Protein AF-A0A942V834-F1 (afdb_monomer_lite)

Secondary structure (DSSP, 8-state):
--TT-EEEE-TTS-EEEEPPPPPP-TTTT----TTEEEETTEEEEPTTEEEETTEEEE--------BPPTT-BSS-SSGGG-EEEEEE-TTS-EEEEEEE--------BPPTT-BSSPPPTTEEEEEEEEEE-TTS-EEEEEEEEEE--GGGGT-BSSPPTTEEEEEEEETTEEEEEEEEE--------S-------TT--------SSS------PPPSS-HHHH-SSHHHHHHHHHHHTTT-----TT--------

Radius of gyration: 62.19 Å; chains: 1; bounding box: 116×48×176 Å

Foldseek 3Di:
DAPQAAPDADPVRHGPHHDDDDPPPLCVVPDQDPQWDDDNVDIDHHPQWDDDPRDTHGNPPPPFPFADPPQWALDDPAPPQWDWDFTAGPVGDTHHITTHDHPDDFPFADPPQWALDDDDPQKDFPDKDFTAGPVGDTHHITTHIDGDDLVNVVFALDAPPQWDFDWDQDSNGTTGDDTDGPPPPPDDPPDPDPPPDPWDDDDDDDDDDDDDDDDDGDGPDDLPVQDPDDVSSVQQVVCVVVVDDRDDPPGDDDDDDD

Structure (mmCIF, N/CA/C/O backbone):
data_AF-A0A942V834-F1
#
_entry.id   AF-A0A942V834-F1
#
loop_
_atom_site.group_PDB
_atom_site.id
_atom_site.type_symbol
_atom_site.label_atom_id
_atom_site.label_alt_id
_atom_site.label_comp_id
_atom_site.label_asym_id
_atom_site.label_entity_id
_atom_site.label_seq_id
_atom_site.pdbx_PDB_ins_code
_atom_site.Cartn_x
_atom_site.Cartn_y
_atom_site.Cartn_z
_atom_site.occupancy
_atom_site.B_iso_or_equiv
_atom_site.auth_seq_id
_atom_site.auth_comp_id
_atom_site.auth_asym_id
_atom_site.auth_atom_id
_atom_site.pdbx_PDB_model_num
ATOM 1 N N . SER A 1 1 ? 41.866 -16.845 -90.900 1.00 66.62 1 SER A N 1
ATOM 2 C CA . SER A 1 1 ? 42.558 -15.658 -90.368 1.00 66.62 1 SER A CA 1
ATOM 3 C C . SER A 1 1 ? 42.465 -15.724 -88.856 1.00 66.62 1 SER A C 1
ATOM 5 O O . SER A 1 1 ? 41.436 -16.188 -88.390 1.00 66.62 1 SER A O 1
ATOM 7 N N . CYS A 1 2 ? 43.513 -15.368 -88.114 1.00 75.00 2 CYS A N 1
ATOM 8 C CA . CYS A 1 2 ? 43.467 -15.313 -86.647 1.00 75.00 2 CYS A CA 1
ATOM 9 C C . CYS A 1 2 ? 43.260 -13.857 -86.216 1.00 75.00 2 CYS A C 1
ATOM 11 O O . CYS A 1 2 ? 44.060 -13.015 -86.625 1.00 75.00 2 CYS A O 1
ATOM 13 N N . ASP A 1 3 ? 42.258 -13.573 -85.381 1.00 74.56 3 ASP A N 1
ATOM 14 C CA . ASP A 1 3 ? 41.897 -12.197 -84.990 1.00 74.56 3 ASP A CA 1
ATOM 15 C C . ASP A 1 3 ? 43.006 -11.475 -84.206 1.00 74.56 3 ASP A C 1
ATOM 17 O O . ASP A 1 3 ? 43.251 -10.292 -84.416 1.00 74.56 3 ASP A O 1
ATOM 21 N N . CYS A 1 4 ? 43.750 -12.202 -83.366 1.00 74.62 4 CYS A N 1
ATOM 22 C CA . CYS A 1 4 ? 44.858 -11.664 -82.562 1.00 74.62 4 CYS A CA 1
ATOM 23 C C . CYS A 1 4 ? 46.247 -12.083 -83.081 1.00 74.62 4 CYS A C 1
ATOM 25 O O . CYS A 1 4 ? 47.241 -12.060 -82.350 1.00 74.62 4 CYS A O 1
ATOM 27 N N . GLY A 1 5 ? 46.331 -12.470 -84.357 1.00 80.62 5 GLY A N 1
ATOM 28 C CA . GLY A 1 5 ? 47.573 -12.890 -85.002 1.00 80.62 5 GLY A CA 1
ATOM 29 C C . GLY A 1 5 ? 47.943 -14.361 -84.779 1.00 80.62 5 GLY A C 1
ATOM 30 O O . GLY A 1 5 ? 47.265 -15.123 -84.088 1.00 80.62 5 GLY A O 1
ATOM 31 N N . CYS A 1 6 ? 49.030 -14.776 -85.429 1.00 85.69 6 CYS A N 1
ATOM 32 C CA . CYS A 1 6 ? 49.461 -16.169 -85.492 1.00 85.69 6 CYS A CA 1
ATOM 33 C C . CYS A 1 6 ? 50.573 -16.489 -84.480 1.00 85.69 6 CYS A C 1
ATOM 35 O O . CYS A 1 6 ? 51.538 -15.731 -84.367 1.00 85.69 6 CYS A O 1
ATOM 37 N N . SER A 1 7 ? 50.455 -17.613 -83.771 1.00 83.50 7 SER A N 1
ATOM 38 C CA . SER A 1 7 ? 51.465 -18.141 -82.839 1.00 83.50 7 SER A CA 1
ATOM 39 C C . SER A 1 7 ? 52.487 -19.045 -83.521 1.00 83.50 7 SER A C 1
ATOM 41 O O . SER A 1 7 ? 53.650 -19.046 -83.132 1.00 83.50 7 SER A O 1
ATOM 43 N N . SER A 1 8 ? 52.076 -19.823 -84.524 1.00 85.19 8 SER A N 1
ATOM 44 C CA . SER A 1 8 ? 52.970 -20.726 -85.254 1.00 85.19 8 SER A CA 1
ATOM 45 C C . SER A 1 8 ? 52.531 -20.895 -86.701 1.00 85.19 8 SER A C 1
ATOM 47 O O . SER A 1 8 ? 51.337 -20.965 -86.997 1.00 85.19 8 SER A O 1
ATOM 49 N N . THR A 1 9 ? 53.503 -20.959 -87.608 1.00 87.25 9 THR A N 1
ATOM 50 C CA . THR A 1 9 ? 53.276 -21.200 -89.035 1.00 87.25 9 THR A CA 1
ATOM 51 C C . THR A 1 9 ? 53.917 -22.519 -89.454 1.00 87.25 9 THR A C 1
ATOM 53 O O . THR A 1 9 ? 54.928 -22.934 -88.888 1.00 87.25 9 THR A O 1
ATOM 56 N N . ASN A 1 10 ? 53.315 -23.202 -90.429 1.00 83.50 10 ASN A N 1
ATOM 57 C CA . ASN A 1 10 ? 53.927 -24.377 -91.048 1.00 83.50 10 ASN A CA 1
ATOM 58 C C . ASN A 1 10 ? 55.008 -23.978 -92.066 1.00 83.50 10 ASN A C 1
ATOM 60 O O . ASN A 1 10 ? 55.158 -22.809 -92.417 1.00 83.50 10 ASN A O 1
ATOM 64 N N . SER A 1 11 ? 55.712 -24.971 -92.613 1.00 83.81 11 SER A N 1
ATOM 65 C CA . SER A 1 11 ? 56.770 -24.793 -93.621 1.00 83.81 11 SER A CA 1
ATOM 66 C C . SER A 1 11 ? 56.313 -24.110 -94.921 1.00 83.81 11 SER A C 1
ATOM 68 O O . SER A 1 11 ? 57.147 -23.721 -95.727 1.00 83.81 11 SER A O 1
ATOM 70 N N . CYS A 1 12 ? 55.001 -23.960 -95.139 1.00 85.81 12 CYS A N 1
ATOM 71 C CA . CYS A 1 12 ? 54.404 -23.242 -96.270 1.00 85.81 12 CYS A CA 1
ATOM 72 C C . CYS A 1 12 ? 53.925 -21.822 -95.891 1.00 85.81 12 CYS A C 1
ATOM 74 O O . CYS A 1 12 ? 53.182 -21.205 -96.653 1.00 85.81 12 CYS A O 1
ATOM 76 N N . GLY A 1 13 ? 54.277 -21.319 -94.702 1.00 79.25 13 GLY A N 1
ATOM 77 C CA . GLY A 1 13 ? 53.922 -19.980 -94.219 1.00 79.25 13 GLY A CA 1
ATOM 78 C C . GLY A 1 13 ? 52.466 -19.813 -93.766 1.00 79.25 13 GLY A C 1
ATOM 79 O O . GLY A 1 13 ? 52.048 -18.697 -93.457 1.00 79.25 13 GLY A O 1
ATOM 80 N N . LYS A 1 14 ? 51.669 -20.890 -93.698 1.00 84.81 14 LYS A N 1
ATOM 81 C CA . LYS A 1 14 ? 50.275 -20.817 -93.229 1.00 84.81 14 LYS A CA 1
ATOM 82 C C . LYS A 1 14 ? 50.198 -20.943 -91.715 1.00 84.81 14 LYS A C 1
ATOM 84 O O . LYS A 1 14 ? 50.864 -21.789 -91.125 1.00 84.81 14 LYS A O 1
ATOM 89 N N . CYS A 1 15 ? 49.345 -20.123 -91.105 1.00 86.62 15 CYS A N 1
ATOM 90 C CA . CYS A 1 15 ? 49.124 -20.145 -89.667 1.00 86.62 15 CYS A CA 1
ATOM 91 C C . CYS A 1 15 ? 48.478 -21.457 -89.214 1.00 86.62 15 CYS A C 1
ATOM 93 O O . CYS A 1 15 ? 47.387 -21.794 -89.674 1.00 86.62 15 CYS A O 1
ATOM 95 N N . THR A 1 16 ? 49.145 -22.172 -88.311 1.00 84.94 16 THR A N 1
ATOM 96 C CA . THR A 1 16 ? 48.679 -23.442 -87.736 1.00 84.94 16 THR A CA 1
ATOM 97 C C . THR A 1 16 ? 48.142 -23.301 -86.318 1.00 84.94 16 THR A C 1
ATOM 99 O O . THR A 1 16 ? 47.375 -24.153 -85.885 1.00 84.94 16 THR A O 1
ATOM 102 N N . SER A 1 17 ? 48.505 -22.240 -85.594 1.00 84.06 17 SER A N 1
ATOM 103 C CA . SER A 1 17 ? 47.947 -21.947 -84.270 1.00 84.06 17 SER A CA 1
ATOM 104 C C . SER A 1 17 ? 47.827 -20.442 -84.059 1.00 84.06 17 SER A C 1
ATOM 106 O O . SER A 1 17 ? 48.754 -19.699 -84.384 1.00 84.06 17 SER A O 1
ATOM 108 N N . CYS A 1 18 ? 46.694 -19.985 -83.528 1.00 85.75 18 CYS A N 1
ATOM 109 C CA . CYS A 1 18 ? 46.450 -18.571 -83.244 1.00 85.75 18 CYS A CA 1
ATOM 110 C C . CYS A 1 18 ? 47.027 -18.167 -81.878 1.00 85.75 18 CYS A C 1
ATOM 112 O O . CYS A 1 18 ? 47.223 -19.003 -80.992 1.00 85.75 18 CYS A O 1
ATOM 114 N N . LYS A 1 19 ? 47.312 -16.875 -81.692 1.00 83.62 19 LYS A N 1
ATOM 115 C CA . LYS A 1 19 ? 47.596 -16.326 -80.358 1.00 83.62 19 LYS A CA 1
ATOM 116 C C . LYS A 1 19 ? 46.301 -16.243 -79.564 1.00 83.62 19 LYS A C 1
ATOM 118 O O . LYS A 1 19 ? 45.288 -15.788 -80.092 1.00 83.62 19 LYS A O 1
ATOM 123 N N . SER A 1 20 ? 46.347 -16.654 -78.300 1.00 74.12 20 SER A N 1
ATOM 124 C CA . SER A 1 20 ? 45.275 -16.356 -77.355 1.00 74.12 20 SER A CA 1
ATOM 125 C C . SER A 1 20 ? 45.249 -14.849 -77.139 1.00 74.12 20 SER A C 1
ATOM 127 O O . SER A 1 20 ? 46.262 -14.262 -76.752 1.00 74.12 20 SER A O 1
ATOM 129 N N . CYS A 1 21 ? 44.114 -14.216 -77.427 1.00 70.81 21 CYS A N 1
ATOM 130 C CA . CYS A 1 21 ? 43.940 -12.803 -77.127 1.00 70.81 21 CYS A CA 1
ATOM 131 C C . CYS A 1 21 ? 44.087 -12.595 -75.608 1.00 70.81 21 CYS A C 1
ATOM 133 O O . CYS A 1 21 ? 43.624 -13.447 -74.839 1.00 70.81 21 CYS A O 1
ATOM 135 N N . PRO A 1 22 ? 44.716 -11.496 -75.153 1.00 70.25 22 PRO A N 1
ATOM 136 C CA . PRO A 1 22 ? 44.664 -11.140 -73.741 1.00 70.25 22 PRO A CA 1
ATOM 137 C C . PRO A 1 22 ? 43.191 -11.024 -73.317 1.00 70.25 22 PRO A C 1
ATOM 139 O O . PRO A 1 22 ? 42.376 -10.574 -74.130 1.00 70.25 22 PRO A O 1
ATOM 142 N N . PRO A 1 23 ? 42.826 -11.443 -72.089 1.00 68.25 23 PRO A N 1
ATOM 143 C CA . PRO A 1 23 ? 41.466 -11.263 -71.604 1.00 68.25 23 PRO A CA 1
ATOM 144 C C . PRO A 1 23 ? 41.127 -9.781 -71.727 1.00 68.25 23 PRO A C 1
ATOM 146 O O . PRO A 1 23 ? 41.847 -8.933 -71.197 1.00 68.25 23 PRO A O 1
ATOM 149 N N . SER A 1 24 ? 40.092 -9.471 -72.508 1.00 72.31 24 SER A N 1
ATOM 150 C CA . SER A 1 24 ? 39.632 -8.101 -72.683 1.00 72.31 24 SER A CA 1
ATOM 151 C C . SER A 1 24 ? 39.325 -7.547 -71.303 1.00 72.31 24 SER A C 1
ATOM 153 O O . SER A 1 24 ? 38.508 -8.128 -70.591 1.00 72.31 24 SER A O 1
ATOM 155 N N . ASP A 1 25 ? 40.005 -6.469 -70.913 1.00 81.06 25 ASP A N 1
ATOM 156 C CA . ASP A 1 25 ? 39.668 -5.772 -69.681 1.00 81.06 25 ASP A CA 1
ATOM 157 C C . ASP A 1 25 ? 38.204 -5.324 -69.808 1.00 81.06 25 ASP A C 1
ATOM 159 O O . ASP A 1 25 ? 37.900 -4.504 -70.680 1.00 81.06 25 ASP A O 1
ATOM 163 N N . PRO A 1 26 ? 37.278 -5.863 -68.996 1.00 84.38 26 PRO A N 1
ATOM 164 C CA . PRO A 1 26 ? 35.866 -5.521 -69.095 1.00 84.38 26 PRO A CA 1
ATOM 165 C C . PRO A 1 26 ? 35.605 -4.048 -68.749 1.00 84.38 26 PRO A C 1
ATOM 167 O O . PRO A 1 26 ? 34.522 -3.544 -69.027 1.00 84.38 26 PRO A O 1
ATOM 170 N N . CYS A 1 27 ? 36.587 -3.347 -68.173 1.00 86.94 27 CYS A N 1
ATOM 171 C CA . CYS A 1 27 ? 36.558 -1.910 -67.926 1.00 86.94 27 CYS A CA 1
ATOM 172 C C . CYS A 1 27 ? 37.176 -1.069 -69.056 1.00 86.94 27 CYS A C 1
ATOM 174 O O . CYS A 1 27 ? 37.142 0.163 -68.990 1.00 86.94 27 CYS A O 1
ATOM 176 N N . SER A 1 28 ? 37.696 -1.696 -70.116 1.00 86.25 28 SER A N 1
ATOM 177 C CA . SER A 1 28 ? 38.213 -0.988 -71.287 1.00 86.25 28 SER A CA 1
ATOM 178 C C . SER A 1 28 ? 37.082 -0.226 -71.986 1.00 86.25 28 SER A C 1
ATOM 180 O O . SER A 1 28 ? 36.128 -0.818 -72.484 1.00 86.25 28 SER A O 1
ATOM 182 N N . GLY A 1 29 ? 37.167 1.108 -71.989 1.00 82.25 29 GLY A N 1
ATOM 183 C CA . GLY A 1 29 ? 36.138 1.994 -72.549 1.00 82.25 29 GLY A CA 1
ATOM 184 C C . GLY A 1 29 ? 34.987 2.344 -71.595 1.00 82.25 29 GLY A C 1
ATOM 185 O O . GLY A 1 29 ? 34.110 3.123 -71.970 1.00 82.25 29 GLY A O 1
ATOM 186 N N . VAL A 1 30 ? 34.990 1.840 -70.357 1.00 87.88 30 VAL A N 1
ATOM 187 C CA . VAL A 1 30 ? 33.983 2.187 -69.343 1.00 87.88 30 VAL A CA 1
ATOM 188 C C . VAL A 1 30 ? 34.424 3.442 -68.590 1.00 87.88 30 VAL A C 1
ATOM 190 O O . VAL A 1 30 ? 35.413 3.432 -67.863 1.00 87.88 30 VAL A O 1
ATOM 193 N N . SER A 1 31 ? 33.672 4.534 -68.733 1.00 88.19 31 SER A N 1
ATOM 194 C CA . SER A 1 31 ? 33.872 5.760 -67.950 1.00 88.19 31 SER A CA 1
ATOM 195 C C . SER A 1 31 ? 32.845 5.843 -66.826 1.00 88.19 31 SER A C 1
ATOM 197 O O . SER A 1 31 ? 31.672 6.134 -67.062 1.00 88.19 31 SER A O 1
ATOM 199 N N . CYS A 1 32 ? 33.285 5.582 -65.596 1.00 86.94 32 CYS A N 1
ATOM 200 C CA . CYS A 1 32 ? 32.454 5.756 -64.410 1.00 86.94 32 CYS A CA 1
ATOM 201 C C . CYS A 1 32 ? 32.432 7.230 -63.979 1.00 86.94 32 CYS A C 1
ATOM 203 O O . CYS A 1 32 ? 33.433 7.933 -64.097 1.00 86.94 32 CYS A O 1
ATOM 205 N N . GLY A 1 33 ? 31.275 7.705 -63.503 1.00 86.50 33 GLY A N 1
ATOM 206 C CA . GLY A 1 33 ? 31.106 9.080 -63.021 1.00 86.50 33 GLY A CA 1
ATOM 207 C C . GLY A 1 33 ? 31.965 9.405 -61.791 1.00 86.50 33 GLY A C 1
ATOM 208 O O . GLY A 1 33 ? 32.680 8.557 -61.258 1.00 86.50 33 GLY A O 1
ATOM 209 N N . ALA A 1 34 ? 31.886 10.649 -61.310 1.00 89.56 34 ALA A N 1
ATOM 210 C CA . ALA A 1 34 ? 32.639 11.082 -60.134 1.00 89.56 34 ALA A CA 1
ATOM 211 C C . ALA A 1 34 ? 32.359 10.189 -58.911 1.00 89.56 34 ALA A C 1
ATOM 213 O O . ALA A 1 34 ? 31.213 9.830 -58.640 1.00 89.56 34 ALA A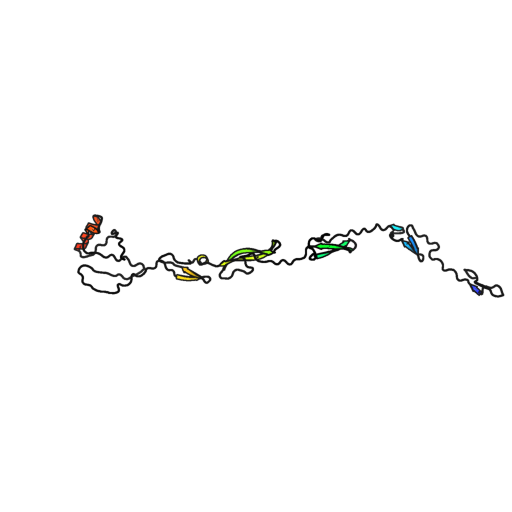 O 1
ATOM 214 N N . ASN A 1 35 ? 33.415 9.876 -58.155 1.00 88.75 35 ASN A N 1
ATOM 215 C CA . ASN A 1 35 ? 33.377 9.015 -56.968 1.00 88.75 35 ASN A CA 1
ATOM 216 C C . ASN A 1 35 ? 32.922 7.567 -57.234 1.00 88.75 35 ASN A C 1
ATOM 218 O O . ASN A 1 35 ? 32.343 6.932 -56.352 1.00 88.75 35 ASN A O 1
ATOM 222 N N . ALA A 1 36 ? 33.213 7.039 -58.425 1.00 91.12 36 ALA A N 1
ATOM 223 C CA . ALA A 1 36 ? 32.974 5.650 -58.794 1.00 91.12 36 ALA A CA 1
ATOM 224 C C . ALA A 1 36 ? 34.224 4.986 -59.395 1.00 91.12 36 ALA A C 1
ATOM 226 O O . ALA A 1 36 ? 35.101 5.661 -59.932 1.00 91.12 36 ALA A O 1
ATOM 227 N N . TYR A 1 37 ? 34.279 3.657 -59.342 1.00 91.25 37 TYR A N 1
ATOM 228 C CA . TYR A 1 37 ? 35.305 2.826 -59.967 1.00 91.25 37 TYR A CA 1
ATOM 229 C C . TYR A 1 37 ? 34.661 1.723 -60.810 1.00 91.25 37 TYR A C 1
ATOM 231 O O . TYR A 1 37 ? 33.548 1.278 -60.525 1.00 91.25 37 TYR A O 1
ATOM 239 N N . CYS A 1 38 ? 35.355 1.282 -61.860 1.00 91.50 38 CYS A N 1
ATOM 240 C CA . CYS A 1 38 ? 34.909 0.151 -62.667 1.00 91.50 38 CYS A CA 1
ATOM 241 C C . CYS A 1 38 ? 35.437 -1.165 -62.087 1.00 91.50 38 CYS A C 1
ATOM 243 O O . CYS A 1 38 ? 36.619 -1.278 -61.762 1.00 91.50 38 CYS A O 1
ATOM 245 N N . SER A 1 39 ? 34.568 -2.168 -61.983 1.00 90.62 39 SER A N 1
ATOM 246 C CA . SER A 1 39 ? 34.946 -3.546 -61.674 1.00 90.62 39 SER A CA 1
ATOM 247 C C . SER A 1 39 ? 34.080 -4.505 -62.488 1.00 90.62 39 SER A C 1
ATOM 249 O O . SER A 1 39 ? 32.857 -4.374 -62.514 1.00 90.62 39 SER A O 1
ATOM 251 N N . GLY A 1 40 ? 34.692 -5.433 -63.228 1.00 86.75 40 GLY A N 1
ATOM 252 C CA . GLY A 1 40 ? 33.948 -6.388 -64.062 1.00 86.75 40 GLY A CA 1
ATOM 253 C C . GLY A 1 40 ? 33.026 -5.735 -65.106 1.00 86.75 40 GLY A C 1
ATOM 254 O O . GLY A 1 40 ? 31.964 -6.274 -65.398 1.00 86.75 40 GLY A O 1
ATOM 255 N N . GLY A 1 41 ? 33.387 -4.551 -65.618 1.00 86.81 41 GLY A N 1
ATOM 256 C CA . GLY A 1 41 ? 32.596 -3.799 -66.602 1.00 86.81 41 GLY A CA 1
ATOM 257 C C . GLY A 1 41 ? 31.395 -3.035 -66.039 1.00 86.81 41 GLY A C 1
ATOM 258 O O . GLY A 1 41 ? 30.612 -2.473 -66.799 1.00 86.81 41 GLY A O 1
ATOM 259 N N . SER A 1 42 ? 31.245 -2.984 -64.714 1.00 89.88 42 SER A N 1
ATOM 260 C CA . SER A 1 42 ? 30.197 -2.217 -64.034 1.00 89.88 42 SER A CA 1
ATOM 261 C C . SER A 1 42 ? 30.793 -1.143 -63.128 1.00 89.88 42 SER A C 1
ATOM 263 O O . SER A 1 42 ? 31.855 -1.334 -62.539 1.00 89.88 42 SER A O 1
ATOM 265 N N . CYS A 1 43 ? 30.098 -0.011 -63.004 1.00 90.69 43 CYS A N 1
ATOM 266 C CA . CYS A 1 43 ? 30.511 1.092 -62.140 1.00 90.69 43 CYS A CA 1
ATOM 267 C C . CYS A 1 43 ? 29.946 0.947 -60.725 1.00 90.69 43 CYS A C 1
ATOM 269 O O . CYS A 1 43 ? 28.732 0.813 -60.546 1.00 90.69 43 CYS A O 1
ATOM 271 N N . TYR A 1 44 ? 30.824 1.062 -59.734 1.00 89.88 44 TYR A N 1
ATOM 272 C CA . TYR A 1 44 ? 30.517 0.996 -58.307 1.00 89.88 44 TYR A CA 1
ATOM 273 C C . TYR A 1 44 ? 30.953 2.285 -57.618 1.00 89.88 44 TYR A C 1
ATOM 275 O O . TYR A 1 44 ? 31.974 2.860 -57.982 1.00 89.88 44 TYR A O 1
ATOM 283 N N . CYS A 1 45 ? 30.199 2.748 -56.622 1.00 91.94 45 CYS A N 1
ATOM 284 C CA . CYS A 1 45 ? 30.581 3.928 -55.851 1.00 91.94 45 CYS A CA 1
ATOM 285 C C . CYS A 1 45 ? 31.752 3.623 -54.907 1.00 91.94 45 CYS A C 1
ATOM 287 O O . CYS A 1 45 ? 31.866 2.517 -54.375 1.00 91.94 45 CYS A O 1
ATOM 289 N N . ASN A 1 46 ? 32.623 4.611 -54.702 1.00 88.44 46 ASN A N 1
ATOM 290 C CA . ASN A 1 46 ? 33.700 4.539 -53.717 1.00 88.44 46 ASN A CA 1
ATOM 291 C C . ASN A 1 46 ? 33.138 4.410 -52.291 1.00 88.44 46 ASN A C 1
ATOM 293 O O . ASN A 1 46 ? 32.005 4.801 -52.017 1.00 88.44 46 ASN A O 1
ATOM 297 N N . SER A 1 47 ? 33.954 3.907 -51.362 1.00 83.00 47 SER A N 1
ATOM 298 C CA . SER A 1 47 ? 33.578 3.814 -49.945 1.00 83.00 47 SER A CA 1
ATOM 299 C C . SER A 1 47 ? 33.143 5.179 -49.391 1.00 83.00 47 SER A C 1
ATOM 301 O O . SER A 1 47 ? 33.863 6.168 -49.544 1.00 83.00 47 SER A O 1
ATOM 303 N N . GLY A 1 48 ? 31.984 5.223 -48.726 1.00 79.81 48 GLY A N 1
ATOM 304 C CA . GLY A 1 48 ? 31.364 6.458 -48.227 1.00 79.81 48 GLY A CA 1
ATOM 305 C C . GLY A 1 48 ? 30.521 7.214 -49.261 1.00 79.81 48 GLY A C 1
ATOM 306 O O . GLY A 1 48 ? 30.262 8.403 -49.069 1.00 79.81 48 GLY A O 1
ATOM 307 N N . TYR A 1 49 ? 30.142 6.559 -50.363 1.00 84.31 49 TYR A N 1
ATOM 308 C CA . TYR A 1 49 ? 29.206 7.064 -51.362 1.00 84.31 49 TYR A CA 1
ATOM 309 C C . TYR A 1 49 ? 28.184 5.980 -51.737 1.00 84.31 49 TYR A C 1
ATOM 311 O O . TYR A 1 49 ? 28.556 4.822 -51.947 1.00 84.31 49 TYR A O 1
ATOM 319 N N . HIS A 1 50 ? 26.923 6.366 -51.942 1.00 85.19 50 HIS A N 1
ATOM 320 C CA . HIS A 1 50 ? 25.883 5.497 -52.500 1.00 85.19 50 HIS A CA 1
ATOM 321 C C . HIS A 1 50 ? 25.391 5.999 -53.862 1.00 85.19 50 HIS A C 1
ATOM 323 O O . HIS A 1 50 ? 25.569 7.160 -54.237 1.00 85.19 50 HIS A O 1
ATOM 329 N N . LYS A 1 51 ? 24.763 5.108 -54.635 1.00 83.75 51 LYS A N 1
ATOM 330 C CA . LYS A 1 51 ? 24.223 5.437 -55.958 1.00 83.75 51 LYS A CA 1
ATOM 331 C C . LYS A 1 51 ? 22.897 6.186 -55.812 1.00 83.75 51 LYS A C 1
ATOM 333 O O . LYS A 1 51 ? 21.928 5.623 -55.312 1.00 83.75 51 LYS A O 1
ATOM 338 N N . SER A 1 52 ? 22.842 7.417 -56.311 1.00 82.25 52 SER A N 1
ATOM 339 C CA . SER A 1 52 ? 21.614 8.201 -56.454 1.00 82.25 52 SER A CA 1
ATOM 340 C C . SER A 1 52 ? 21.447 8.587 -57.923 1.00 82.25 52 SER A C 1
ATOM 342 O O . SER A 1 52 ? 22.199 9.392 -58.477 1.00 82.25 52 SER A O 1
ATOM 344 N N . GLY A 1 53 ? 20.510 7.919 -58.602 1.00 81.94 53 GLY A N 1
ATOM 345 C CA . GLY A 1 53 ? 20.360 8.015 -60.054 1.00 81.94 53 GLY A CA 1
ATOM 346 C C . GLY A 1 53 ? 21.613 7.536 -60.800 1.00 81.94 53 GLY A C 1
ATOM 347 O O . GLY A 1 53 ? 22.030 6.382 -60.665 1.00 81.94 53 GLY A O 1
ATOM 348 N N . SER A 1 54 ? 22.205 8.422 -61.604 1.00 80.81 54 SER A N 1
ATOM 349 C CA . SER A 1 54 ? 23.437 8.175 -62.368 1.00 80.81 54 SER A CA 1
ATOM 350 C C . SER A 1 54 ? 24.718 8.633 -61.657 1.00 80.81 54 SER A C 1
ATOM 352 O O . SER A 1 54 ? 25.796 8.513 -62.237 1.00 80.81 54 SER A O 1
ATOM 354 N N . ALA A 1 55 ? 24.625 9.160 -60.432 1.00 84.38 55 ALA A N 1
ATOM 355 C CA . ALA A 1 55 ? 25.756 9.714 -59.691 1.00 84.38 55 ALA A CA 1
ATOM 356 C C . ALA A 1 55 ? 26.005 8.967 -58.374 1.00 84.38 55 ALA A C 1
ATOM 358 O O . ALA A 1 55 ? 25.090 8.409 -57.767 1.00 84.38 55 ALA A O 1
ATOM 359 N N . CYS A 1 56 ? 27.256 8.988 -57.919 1.00 88.94 56 CYS A N 1
ATOM 360 C CA . CYS A 1 56 ? 27.621 8.571 -56.572 1.00 88.94 56 CYS A CA 1
ATOM 361 C C . CYS A 1 56 ? 27.592 9.795 -55.661 1.00 88.94 56 CYS A C 1
ATOM 363 O O . CYS A 1 56 ? 28.371 10.736 -55.838 1.00 88.94 56 CYS A O 1
ATOM 365 N N . VAL A 1 57 ? 26.668 9.793 -54.707 1.00 88.00 57 VAL A N 1
ATOM 366 C CA . VAL A 1 57 ? 26.490 10.873 -53.735 1.00 88.00 57 VAL A CA 1
ATOM 367 C C . VAL A 1 57 ? 27.158 10.483 -52.427 1.00 88.00 57 VAL A C 1
ATOM 369 O O . VAL A 1 57 ? 27.148 9.313 -52.051 1.00 88.00 57 VAL A O 1
ATOM 372 N N . LYS A 1 58 ? 27.799 11.453 -51.770 1.00 83.75 58 LYS A N 1
ATOM 373 C CA . LYS A 1 58 ? 28.497 11.213 -50.508 1.00 83.75 58 LYS A CA 1
ATOM 374 C C . LYS A 1 58 ? 27.472 10.794 -49.468 1.00 83.75 58 LYS A C 1
ATOM 376 O O . LYS A 1 58 ? 26.452 11.463 -49.315 1.00 83.75 58 LYS A O 1
ATOM 381 N N . ASP A 1 59 ? 27.766 9.726 -48.747 1.00 75.56 59 ASP A N 1
ATOM 382 C CA . ASP A 1 59 ? 26.997 9.377 -47.569 1.00 75.56 59 ASP A CA 1
ATOM 383 C C . ASP A 1 59 ? 27.201 10.506 -46.557 1.00 75.56 59 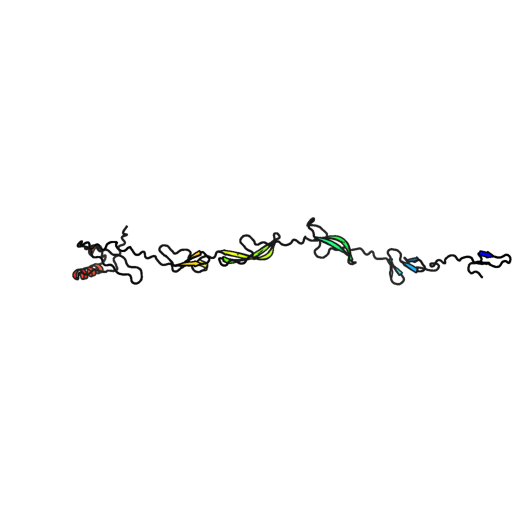ASP A C 1
ATOM 385 O O . ASP A 1 59 ? 28.302 10.705 -46.027 1.00 75.56 59 ASP A O 1
ATOM 389 N N . GLU A 1 60 ? 26.156 11.304 -46.327 1.00 73.00 60 GLU A N 1
ATOM 390 C CA . GLU A 1 60 ? 26.109 12.139 -45.136 1.00 73.00 60 GLU A CA 1
ATOM 391 C C . GLU A 1 60 ? 26.256 11.189 -43.960 1.00 73.00 60 GLU A C 1
ATOM 393 O O . GLU A 1 60 ? 25.441 10.286 -43.770 1.00 73.00 60 GLU A O 1
ATOM 398 N N . VAL A 1 61 ? 27.372 11.339 -43.245 1.00 59.44 61 VAL A N 1
ATOM 399 C CA . VAL A 1 61 ? 27.748 10.494 -42.119 1.00 59.44 61 VAL A CA 1
ATOM 400 C C . VAL A 1 61 ? 26.513 10.325 -41.251 1.00 59.44 61 VAL A C 1
ATOM 402 O O . VAL A 1 61 ? 26.056 11.288 -40.633 1.00 59.44 61 VAL A O 1
ATOM 405 N N . HIS A 1 62 ? 25.963 9.110 -41.221 1.00 59.66 62 HIS A N 1
ATOM 406 C CA . HIS A 1 62 ? 24.918 8.763 -40.278 1.00 59.66 62 HIS A CA 1
ATOM 407 C C . HIS A 1 62 ? 25.548 8.840 -38.889 1.00 59.66 62 HIS A C 1
ATOM 409 O O . HIS A 1 62 ? 26.167 7.898 -38.385 1.00 59.66 62 HIS A O 1
ATOM 415 N N . THR A 1 63 ? 25.479 10.031 -38.304 1.00 58.91 63 THR A N 1
ATOM 416 C CA . THR A 1 63 ? 25.900 10.252 -36.935 1.00 58.91 63 THR A CA 1
ATOM 417 C C . THR A 1 63 ? 24.858 9.565 -36.078 1.00 58.91 63 THR A C 1
ATOM 419 O O . THR A 1 63 ? 23.678 9.916 -36.068 1.00 58.91 63 THR A O 1
ATOM 422 N N . HIS A 1 64 ? 25.282 8.494 -35.420 1.00 66.62 64 HIS A N 1
ATOM 423 C CA . HIS A 1 64 ? 24.379 7.744 -34.579 1.00 66.62 64 HIS A CA 1
ATOM 424 C C . HIS A 1 64 ? 24.082 8.585 -33.337 1.00 66.62 64 HIS A C 1
ATOM 426 O O . HIS A 1 64 ? 24.895 8.676 -32.415 1.00 66.62 64 HIS A O 1
ATOM 432 N N . SER A 1 65 ? 22.915 9.224 -33.323 1.00 79.19 65 SER A N 1
ATOM 433 C CA . SER A 1 65 ? 22.386 9.853 -32.119 1.00 79.19 65 SER A CA 1
ATOM 434 C C . SER A 1 65 ? 21.720 8.774 -31.271 1.00 79.19 65 SER A C 1
ATOM 436 O O . SER A 1 65 ? 20.644 8.274 -31.601 1.00 79.19 65 SER A O 1
ATOM 438 N N . TYR A 1 66 ? 22.408 8.356 -30.211 1.00 84.81 66 TYR A N 1
ATOM 439 C CA . TYR A 1 66 ? 21.963 7.294 -29.317 1.00 84.81 66 TYR A CA 1
ATOM 440 C C . TYR A 1 66 ? 21.227 7.874 -28.115 1.00 84.81 66 TYR A C 1
ATOM 442 O O . TYR A 1 66 ? 21.822 8.559 -27.277 1.00 84.81 66 TYR A O 1
ATOM 450 N N . SER A 1 67 ? 19.946 7.543 -27.988 1.00 88.00 67 SER A N 1
ATOM 451 C CA . SER A 1 67 ? 19.106 8.030 -26.892 1.00 88.00 67 SER A CA 1
ATOM 452 C C . SER A 1 67 ? 18.624 6.894 -25.998 1.00 88.00 67 SER A C 1
ATOM 454 O O . SER A 1 67 ? 18.473 5.752 -26.434 1.00 88.00 67 SER A O 1
ATOM 456 N N . CYS A 1 68 ? 18.421 7.204 -24.716 1.00 90.44 68 CYS A N 1
ATOM 457 C CA . CYS A 1 68 ? 17.852 6.245 -23.779 1.00 90.44 68 CYS A CA 1
ATOM 458 C C . CYS A 1 68 ? 16.344 6.101 -24.021 1.00 90.44 68 CYS A C 1
ATOM 460 O O . CYS A 1 68 ? 15.683 7.101 -24.313 1.00 90.44 68 CYS A O 1
ATOM 462 N N . PRO A 1 69 ? 15.788 4.887 -23.871 1.00 87.56 69 PRO A N 1
ATOM 463 C CA . PRO A 1 69 ? 14.345 4.689 -23.848 1.00 87.56 69 PRO A CA 1
ATOM 464 C C . PRO A 1 69 ? 13.674 5.541 -22.762 1.00 87.56 69 PRO A C 1
ATOM 466 O O . PRO A 1 69 ? 14.297 5.898 -21.759 1.00 87.56 69 PRO A O 1
ATOM 469 N N . SER A 1 70 ? 12.382 5.831 -22.936 1.00 85.44 70 SER A N 1
ATOM 470 C CA . SER A 1 70 ? 11.606 6.588 -21.946 1.00 85.44 70 SER A CA 1
ATOM 471 C C . SER A 1 70 ? 11.709 5.957 -20.550 1.00 85.44 70 SER A C 1
ATOM 473 O O . SER A 1 70 ? 11.545 4.746 -20.388 1.00 85.44 70 SER A O 1
ATOM 475 N N . GLY A 1 71 ? 12.009 6.777 -19.538 1.00 83.25 71 GLY A N 1
ATOM 476 C CA . GLY A 1 71 ? 12.182 6.340 -18.148 1.00 83.25 71 GLY A CA 1
ATOM 477 C C . GLY A 1 71 ? 13.563 5.769 -17.796 1.00 83.25 71 GLY A C 1
ATOM 478 O O . GLY A 1 71 ? 13.758 5.367 -16.648 1.00 83.25 71 GLY A O 1
ATOM 479 N N . TYR A 1 72 ? 14.513 5.742 -18.737 1.00 89.12 72 TYR A N 1
ATOM 480 C CA . TYR A 1 72 ? 15.910 5.379 -18.490 1.00 89.12 72 TYR A CA 1
ATOM 481 C C . TYR A 1 72 ? 16.835 6.604 -18.587 1.00 89.12 72 TYR A C 1
ATOM 483 O O . TYR A 1 72 ? 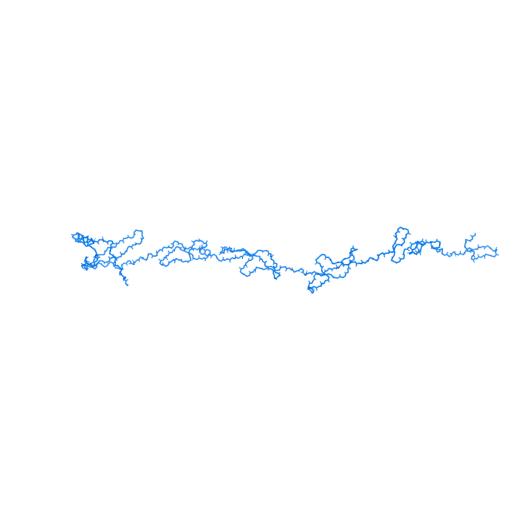16.676 7.457 -19.458 1.00 89.12 72 TYR A O 1
ATOM 491 N N . SER A 1 73 ? 17.852 6.650 -17.728 1.00 89.44 73 SER A N 1
ATOM 492 C CA . SER A 1 73 ? 18.855 7.718 -17.639 1.00 89.44 73 SER A CA 1
ATOM 493 C C . SER A 1 73 ? 20.227 7.246 -18.122 1.00 89.44 73 SER A C 1
ATOM 495 O O . SER A 1 73 ? 20.569 6.073 -18.009 1.00 89.44 73 SER A O 1
ATOM 497 N N . SER A 1 74 ? 21.070 8.155 -18.617 1.00 89.81 74 SER A N 1
ATOM 498 C CA . SER A 1 74 ? 22.462 7.834 -18.988 1.00 89.81 74 SER A CA 1
ATOM 499 C C . SER A 1 74 ? 23.395 7.620 -17.795 1.00 89.81 74 SER A C 1
ATOM 501 O O . SER A 1 74 ? 24.513 7.148 -17.976 1.00 89.81 74 SER A O 1
ATOM 503 N N . SER A 1 75 ? 22.945 7.972 -16.592 1.00 89.38 75 SER A N 1
ATOM 504 C CA . SER A 1 75 ? 23.730 7.927 -15.361 1.00 89.38 75 SER A CA 1
ATOM 505 C C . SER A 1 75 ? 23.145 6.907 -14.394 1.00 89.38 75 SER A C 1
ATOM 507 O O . SER A 1 75 ? 21.925 6.778 -14.286 1.00 89.38 75 SER A O 1
ATOM 509 N N . ASN A 1 76 ? 24.019 6.190 -13.686 1.00 88.62 76 ASN A N 1
ATOM 510 C CA . ASN A 1 76 ? 23.615 5.216 -12.680 1.00 88.62 76 ASN A CA 1
ATOM 511 C C . ASN A 1 76 ? 23.604 5.848 -11.284 1.00 88.62 76 ASN A C 1
ATOM 513 O O . ASN A 1 76 ? 24.657 6.189 -10.752 1.00 88.62 76 ASN A O 1
ATOM 517 N N . SER A 1 77 ? 22.422 5.939 -10.676 1.00 85.88 77 SER A N 1
ATOM 518 C CA . SER A 1 77 ? 22.248 6.380 -9.285 1.00 85.88 77 SER A CA 1
ATOM 519 C C . SER A 1 77 ? 21.889 5.238 -8.322 1.00 85.88 77 SER A C 1
ATOM 521 O O . SER A 1 77 ? 21.729 5.483 -7.132 1.00 85.88 77 SER A O 1
ATOM 523 N N . TRP A 1 78 ? 21.755 3.999 -8.811 1.00 82.62 78 TRP A N 1
ATOM 524 C CA . TRP A 1 78 ? 21.230 2.850 -8.052 1.00 82.62 78 TRP A CA 1
ATOM 525 C C . TRP A 1 78 ? 22.228 1.689 -7.901 1.00 82.62 78 TRP A C 1
ATOM 527 O O . TRP A 1 78 ? 21.860 0.611 -7.432 1.00 82.62 78 TRP A O 1
ATOM 537 N N . GLY A 1 79 ? 23.490 1.891 -8.292 1.00 83.75 79 GLY A N 1
ATOM 538 C CA . GLY A 1 79 ? 24.545 0.883 -8.174 1.00 83.75 79 GLY A CA 1
ATOM 539 C C . GLY A 1 79 ? 24.237 -0.388 -8.970 1.00 83.75 79 GLY A C 1
ATOM 540 O O . GLY A 1 79 ? 23.671 -0.323 -10.063 1.00 83.75 79 GLY A O 1
ATOM 541 N N . SER A 1 80 ? 24.610 -1.550 -8.432 1.00 83.75 80 SER A N 1
ATOM 542 C CA . SER A 1 80 ? 24.440 -2.851 -9.103 1.00 83.75 80 SER A CA 1
ATOM 543 C C . SER A 1 80 ? 22.985 -3.308 -9.237 1.00 83.75 80 SER A C 1
ATOM 545 O O . SER A 1 80 ? 22.707 -4.245 -9.977 1.00 83.75 80 SER A O 1
ATOM 547 N N . SER A 1 81 ? 22.052 -2.657 -8.543 1.00 80.19 81 SER A N 1
ATOM 548 C CA . SER A 1 81 ? 20.633 -3.022 -8.565 1.00 80.19 81 SER A CA 1
ATOM 549 C C . SER A 1 81 ? 19.872 -2.386 -9.735 1.00 80.19 81 SER A C 1
ATOM 551 O O . SER A 1 81 ? 18.701 -2.690 -9.945 1.00 80.19 81 SER A O 1
ATOM 553 N N . ALA A 1 82 ? 20.499 -1.476 -10.486 1.00 85.19 82 ALA A N 1
ATOM 554 C CA . ALA A 1 82 ? 19.855 -0.750 -11.574 1.00 85.19 82 ALA A CA 1
ATOM 555 C C . ALA A 1 82 ? 19.370 -1.685 -12.696 1.00 85.19 82 ALA A C 1
ATOM 557 O O . ALA A 1 82 ? 20.098 -2.565 -13.152 1.00 85.19 82 ALA A O 1
ATOM 558 N N . GLN A 1 83 ? 18.160 -1.437 -13.203 1.00 87.12 83 GLN A N 1
ATOM 559 C CA . GLN A 1 83 ? 17.729 -2.017 -14.475 1.00 87.12 83 GLN A CA 1
ATOM 560 C C . GLN A 1 83 ? 18.543 -1.388 -15.602 1.00 87.12 83 GLN A C 1
ATOM 562 O O . GLN A 1 83 ? 18.703 -0.167 -15.628 1.00 87.12 83 GLN A O 1
ATOM 567 N N . THR A 1 84 ? 19.015 -2.195 -16.549 1.00 90.94 84 THR A N 1
ATOM 568 C CA . THR A 1 84 ? 19.799 -1.717 -17.689 1.00 90.94 84 THR A CA 1
ATOM 569 C C . THR A 1 84 ? 19.037 -1.871 -19.000 1.00 90.94 84 THR A C 1
ATOM 571 O O . THR A 1 84 ? 18.227 -2.780 -19.173 1.00 90.94 84 THR A O 1
ATOM 574 N N . ALA A 1 85 ? 19.279 -0.946 -19.920 1.00 90.50 85 ALA A N 1
ATOM 575 C CA . ALA A 1 85 ? 18.847 -1.031 -21.310 1.00 90.50 85 ALA A CA 1
ATOM 576 C C . ALA A 1 85 ? 19.908 -0.384 -22.201 1.00 90.50 85 ALA A C 1
ATOM 578 O O . ALA A 1 85 ? 20.658 0.477 -21.742 1.00 90.50 85 ALA A O 1
ATOM 579 N N . SER A 1 86 ? 19.985 -0.774 -23.468 1.00 90.00 86 SER A N 1
ATOM 580 C CA . SER A 1 86 ? 20.893 -0.123 -24.414 1.00 90.00 86 SER A CA 1
ATOM 581 C C . SER A 1 86 ? 20.314 1.200 -24.910 1.00 90.00 86 SER A C 1
ATOM 583 O O . SER A 1 86 ? 19.094 1.332 -25.032 1.00 90.00 86 SER A O 1
ATOM 585 N N . LYS A 1 87 ? 21.168 2.179 -25.243 1.00 90.12 87 LYS A N 1
ATOM 586 C CA . LYS A 1 87 ? 20.689 3.322 -26.035 1.00 90.12 87 LYS A CA 1
ATOM 587 C C . LYS A 1 87 ? 20.412 2.839 -27.446 1.00 90.12 87 LYS A C 1
ATOM 589 O O . LYS A 1 87 ? 21.219 2.103 -28.008 1.00 90.12 87 LYS A O 1
ATOM 594 N N . THR A 1 88 ? 19.324 3.309 -28.026 1.00 86.75 88 THR A N 1
ATOM 595 C CA . THR A 1 88 ? 18.929 2.978 -29.395 1.00 86.75 88 THR A CA 1
ATOM 596 C C . THR A 1 88 ? 19.061 4.200 -30.284 1.00 86.75 88 THR A C 1
ATOM 598 O O . THR A 1 88 ? 18.712 5.316 -29.893 1.00 86.75 88 THR A O 1
ATOM 601 N N . CYS A 1 89 ? 19.592 3.982 -31.480 1.00 83.69 89 CYS A N 1
ATOM 602 C CA . CYS A 1 89 ? 19.554 4.939 -32.571 1.00 83.69 89 CYS A CA 1
ATOM 603 C C . CYS A 1 89 ? 18.292 4.705 -33.413 1.00 83.69 89 CYS A C 1
ATOM 605 O O . CYS A 1 89 ? 17.754 3.597 -33.443 1.00 83.69 89 CYS A O 1
ATOM 607 N N . SER A 1 90 ? 17.837 5.726 -34.138 1.00 78.38 90 SER A N 1
ATOM 608 C CA . SER A 1 90 ? 16.658 5.661 -35.014 1.00 78.38 90 SER A CA 1
ATOM 609 C C . SER A 1 90 ? 16.752 4.575 -36.097 1.00 78.38 90 SER A C 1
ATOM 611 O O . SER A 1 90 ? 15.730 4.134 -36.608 1.00 78.38 90 SER A O 1
ATOM 613 N N . CYS A 1 91 ? 17.965 4.123 -36.430 1.00 76.44 91 CYS A N 1
ATOM 614 C CA . CYS A 1 91 ? 18.233 3.022 -37.359 1.00 76.44 91 CYS A CA 1
ATOM 615 C C . CYS A 1 91 ? 18.188 1.620 -36.712 1.00 76.44 91 CYS A C 1
ATOM 617 O O . CYS A 1 91 ? 18.454 0.629 -37.384 1.00 76.44 91 CYS A O 1
ATOM 619 N N . GLY A 1 92 ? 17.885 1.521 -35.411 1.00 75.81 92 GLY A N 1
ATOM 620 C CA . GLY A 1 92 ? 17.823 0.261 -34.660 1.00 75.81 92 GLY A CA 1
ATOM 621 C C . GLY A 1 92 ? 19.155 -0.194 -34.052 1.00 75.81 92 GLY A C 1
ATOM 622 O O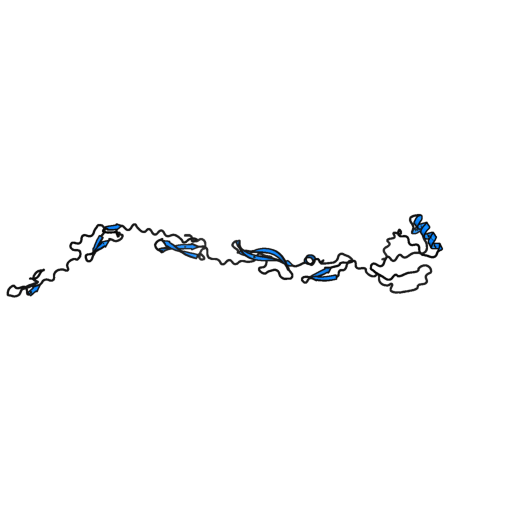 . GLY A 1 92 ? 19.170 -1.141 -33.269 1.00 75.81 92 GLY A O 1
ATOM 623 N N . ALA A 1 93 ? 20.2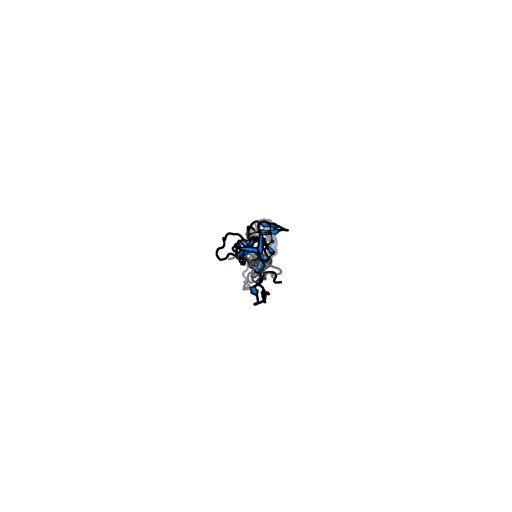67 0.486 -34.351 1.00 80.44 93 ALA A N 1
ATOM 624 C CA . ALA A 1 93 ? 21.556 0.197 -33.730 1.00 80.44 93 ALA A CA 1
ATOM 625 C C . ALA A 1 93 ? 21.527 0.502 -32.223 1.00 80.44 93 ALA A C 1
ATOM 627 O O . ALA A 1 93 ? 21.014 1.542 -31.798 1.00 80.44 93 ALA A O 1
ATOM 628 N N . ALA A 1 94 ? 22.111 -0.389 -31.421 1.00 85.69 94 ALA A N 1
ATOM 629 C CA . ALA A 1 94 ? 22.175 -0.269 -29.971 1.00 85.69 94 ALA A CA 1
ATOM 630 C C . ALA A 1 94 ? 23.622 -0.047 -29.499 1.00 85.69 94 ALA A C 1
ATOM 632 O O . ALA A 1 94 ? 24.518 -0.788 -29.899 1.00 85.69 94 ALA A O 1
ATOM 633 N N . SER A 1 95 ? 23.865 0.959 -28.651 1.00 83.50 95 SER A N 1
ATOM 634 C CA . SER A 1 95 ? 25.204 1.247 -28.110 1.00 83.50 95 SER A CA 1
ATOM 635 C C . SER A 1 95 ? 25.151 1.955 -26.757 1.00 83.50 95 SER A C 1
ATOM 637 O O . SER A 1 95 ? 24.341 2.850 -26.542 1.00 83.50 95 SER A O 1
ATOM 639 N N . GLY A 1 96 ? 26.036 1.585 -25.831 1.00 87.88 96 GLY A N 1
ATOM 640 C CA . GLY A 1 96 ? 26.071 2.145 -24.479 1.00 87.88 96 GLY A CA 1
ATOM 641 C C . GLY A 1 96 ? 24.898 1.710 -23.594 1.00 87.88 96 GLY A C 1
ATOM 642 O O . GLY A 1 96 ? 23.943 1.079 -24.046 1.00 87.88 96 GLY A O 1
ATOM 643 N N . THR A 1 97 ? 24.982 2.063 -22.312 1.00 91.56 97 THR A N 1
ATOM 644 C CA . THR A 1 97 ? 24.046 1.605 -21.276 1.00 91.56 97 THR A CA 1
ATOM 645 C C . THR A 1 97 ? 23.245 2.770 -20.712 1.00 91.56 97 THR A C 1
ATOM 647 O O . THR A 1 97 ? 23.774 3.854 -20.460 1.00 91.56 97 THR A O 1
ATOM 650 N N . CYS A 1 98 ? 21.964 2.526 -20.492 1.00 92.38 98 CYS A N 1
ATOM 651 C CA . CYS A 1 98 ? 21.059 3.367 -19.739 1.00 92.38 98 CYS A CA 1
ATOM 652 C C . CYS A 1 98 ? 20.580 2.622 -18.498 1.00 92.38 98 CYS A C 1
ATOM 654 O O . CYS A 1 98 ? 20.469 1.396 -18.503 1.00 92.38 98 CYS A O 1
ATOM 656 N N . TYR A 1 99 ? 20.260 3.376 -17.456 1.00 91.62 99 TYR A N 1
ATOM 657 C CA . TYR A 1 99 ? 19.917 2.876 -16.137 1.00 91.62 99 TYR A CA 1
ATOM 658 C C . TYR A 1 99 ? 18.537 3.364 -15.741 1.00 91.62 99 TYR A C 1
ATOM 660 O O . TYR A 1 99 ? 18.186 4.525 -15.948 1.00 91.62 99 TYR A O 1
ATOM 668 N N . LYS A 1 100 ? 17.770 2.485 -15.122 1.00 88.38 100 LYS A N 1
ATOM 669 C CA . LYS A 1 100 ? 16.491 2.811 -14.512 1.00 88.38 100 LYS A CA 1
ATOM 670 C C . LYS A 1 100 ? 16.480 2.268 -13.096 1.00 88.38 100 LYS A C 1
ATOM 672 O O . LYS A 1 100 ? 17.133 1.263 -12.800 1.00 88.38 100 LYS A O 1
ATOM 677 N N . ALA A 1 101 ? 15.730 2.943 -12.229 1.00 82.62 101 ALA A N 1
ATOM 678 C CA . ALA A 1 101 ? 15.508 2.477 -10.874 1.00 82.62 101 ALA A CA 1
ATOM 679 C C . ALA A 1 101 ? 15.098 0.992 -10.896 1.00 82.62 101 ALA A C 1
ATOM 681 O O . ALA A 1 101 ? 14.220 0.630 -11.694 1.00 82.62 101 ALA A O 1
ATOM 682 N N . PRO A 1 102 ? 15.722 0.144 -10.056 1.00 81.25 102 PRO A N 1
ATOM 683 C CA . PRO A 1 102 ? 15.298 -1.235 -9.893 1.00 81.25 102 PRO A CA 1
ATOM 684 C C . PRO A 1 102 ? 13.783 -1.286 -9.714 1.00 81.25 102 PRO A C 1
ATOM 686 O O . PRO A 1 102 ? 13.224 -0.513 -8.928 1.00 81.25 102 PRO A O 1
ATOM 689 N N . ALA A 1 103 ? 13.114 -2.204 -10.415 1.00 69.00 103 ALA A N 1
ATOM 690 C CA . ALA A 1 103 ? 11.778 -2.595 -9.997 1.00 69.00 103 ALA A CA 1
ATOM 691 C C . ALA A 1 103 ? 11.926 -3.230 -8.613 1.00 69.00 103 ALA A C 1
ATOM 693 O O . ALA A 1 103 ? 12.377 -4.365 -8.487 1.00 69.00 103 ALA A O 1
ATOM 694 N N . HIS A 1 104 ? 11.615 -2.465 -7.572 1.00 67.75 104 HIS A N 1
ATOM 695 C CA . HIS A 1 104 ? 11.472 -3.010 -6.239 1.00 67.75 104 HIS A CA 1
ATOM 696 C C . HIS A 1 104 ? 10.015 -3.418 -6.084 1.00 67.75 104 HIS A C 1
ATOM 698 O O . HIS A 1 104 ? 9.094 -2.673 -6.420 1.00 67.75 104 HIS A O 1
ATOM 704 N N . THR A 1 105 ? 9.797 -4.637 -5.615 1.00 62.31 105 THR A N 1
ATOM 705 C CA . THR A 1 105 ? 8.466 -5.059 -5.209 1.00 62.31 105 THR A CA 1
ATOM 706 C C . THR A 1 105 ? 8.106 -4.276 -3.960 1.00 62.31 105 THR A C 1
ATOM 708 O O . THR A 1 105 ? 8.826 -4.330 -2.960 1.00 62.31 105 THR A O 1
ATOM 711 N N . HIS A 1 106 ? 7.008 -3.534 -4.007 1.00 71.56 106 HIS A N 1
ATOM 712 C CA . HIS A 1 106 ? 6.521 -2.858 -2.822 1.00 71.56 106 HIS A CA 1
ATOM 713 C C . HIS A 1 106 ? 6.045 -3.900 -1.807 1.00 71.56 106 HIS A C 1
ATOM 715 O O . HIS A 1 106 ? 5.036 -4.576 -2.007 1.00 71.56 106 HIS A O 1
ATOM 721 N N . SER A 1 107 ? 6.785 -4.027 -0.707 1.00 82.06 107 SER A N 1
ATOM 722 C CA . SER A 1 107 ? 6.295 -4.719 0.479 1.00 82.06 107 SER A CA 1
ATOM 723 C C . SER A 1 107 ? 5.452 -3.726 1.271 1.00 82.06 107 SER A C 1
ATOM 725 O O . SER A 1 107 ? 5.983 -2.781 1.859 1.00 82.06 107 SER A O 1
ATOM 727 N N . TYR A 1 108 ? 4.132 -3.876 1.186 1.00 87.50 108 TYR A N 1
ATOM 728 C CA . TYR A 1 108 ? 3.172 -2.997 1.843 1.00 87.50 108 TYR A CA 1
ATOM 729 C C . TYR A 1 108 ? 2.718 -3.605 3.169 1.00 87.50 108 TYR A C 1
ATOM 731 O O . TYR A 1 108 ? 2.109 -4.680 3.189 1.00 87.50 108 TYR A O 1
ATOM 739 N N . SER A 1 109 ? 2.936 -2.872 4.259 1.00 90.06 109 SER A N 1
ATOM 740 C CA . SER A 1 109 ? 2.575 -3.302 5.613 1.00 90.06 109 SER A CA 1
ATOM 741 C C . SER A 1 109 ? 1.591 -2.332 6.256 1.00 90.06 109 SER A C 1
ATOM 743 O O . SER A 1 109 ? 1.577 -1.141 5.943 1.00 90.06 109 SER A O 1
ATOM 745 N N . CYS A 1 110 ? 0.753 -2.844 7.157 1.00 91.81 110 CYS A N 1
ATOM 746 C CA . CYS A 1 110 ? -0.122 -1.990 7.952 1.00 91.81 110 CYS A CA 1
ATOM 747 C C . CYS A 1 110 ? 0.691 -1.263 9.033 1.00 91.81 110 CYS A C 1
ATOM 749 O O . CYS A 1 110 ? 1.538 -1.893 9.672 1.00 91.81 110 CYS A O 1
ATOM 751 N N . PRO A 1 111 ? 0.456 0.041 9.251 1.00 89.38 111 PRO A N 1
ATOM 752 C CA . PRO A 1 111 ? 1.083 0.764 10.349 1.00 89.38 111 PRO A CA 1
ATOM 753 C C . PRO A 1 111 ? 0.643 0.204 11.710 1.00 89.38 111 PRO A C 1
ATOM 755 O O . PRO A 1 111 ? -0.427 -0.399 11.842 1.00 89.38 111 PRO A O 1
ATOM 758 N N . SER A 1 112 ? 1.473 0.423 12.730 1.00 88.69 112 SER A N 1
ATOM 759 C CA . SER A 1 112 ? 1.250 -0.051 14.099 1.00 88.69 112 SER A CA 1
ATOM 760 C C . SER A 1 112 ? -0.152 0.304 14.607 1.00 88.69 112 SER A C 1
ATOM 762 O O . SER A 1 112 ? -0.579 1.451 14.512 1.00 88.69 112 SER A O 1
ATOM 764 N N . GLY A 1 113 ? -0.868 -0.681 15.154 1.00 85.44 113 GLY A N 1
ATOM 765 C CA . GLY A 1 113 ? -2.241 -0.503 15.649 1.00 85.44 113 GLY A CA 1
ATOM 766 C C . GLY A 1 113 ? -3.343 -0.680 14.596 1.00 85.44 113 GLY A C 1
ATOM 767 O O . GLY A 1 113 ? -4.520 -0.577 14.934 1.00 85.44 113 GLY A O 1
ATOM 768 N N . SER A 1 114 ? -2.990 -0.991 13.345 1.00 90.25 114 SER A N 1
ATOM 769 C CA . SER A 1 114 ? -3.940 -1.370 12.294 1.00 90.25 114 SER A CA 1
ATOM 770 C C . SER A 1 114 ? -3.649 -2.774 11.763 1.00 90.25 114 SER A C 1
ATOM 772 O O . SER A 1 114 ? -2.510 -3.239 11.782 1.00 90.25 114 SER A O 1
ATOM 774 N N . GLN A 1 115 ? -4.688 -3.468 11.308 1.00 91.94 115 GLN A N 1
ATOM 775 C CA . GLN A 1 115 ? -4.604 -4.841 10.809 1.00 91.94 115 GLN A CA 1
ATOM 776 C C . GLN A 1 115 ? -5.066 -4.935 9.356 1.00 91.94 115 GLN A C 1
ATOM 778 O O . GLN A 1 115 ? -5.862 -4.128 8.886 1.00 91.94 115 GLN A O 1
ATOM 783 N N . SER A 1 116 ? -4.558 -5.923 8.625 1.00 90.25 116 SER A N 1
ATOM 784 C CA . SER A 1 116 ? -4.917 -6.168 7.221 1.00 90.25 116 SER A CA 1
ATOM 785 C C . SER A 1 116 ? -6.279 -6.844 7.060 1.00 90.25 116 SER A C 1
ATOM 787 O O . SER A 1 116 ? -6.917 -6.705 6.019 1.00 90.25 116 SER A O 1
ATOM 789 N N . SER A 1 117 ? -6.713 -7.584 8.076 1.00 89.38 117 SER A N 1
ATOM 790 C CA . SER A 1 117 ? -8.008 -8.257 8.153 1.00 89.38 117 SER A CA 1
ATOM 791 C C . SER A 1 117 ? -9.092 -7.341 8.717 1.00 89.38 117 SER A C 1
ATOM 793 O O . SER A 1 117 ? -8.817 -6.449 9.518 1.00 89.38 117 SER A O 1
ATOM 795 N N . SER A 1 118 ? -10.341 -7.585 8.320 1.00 88.75 118 SER A N 1
ATOM 796 C CA . SER A 1 118 ? -11.507 -6.938 8.923 1.00 88.75 118 SER A CA 1
ATOM 797 C C . SER A 1 118 ? -11.580 -7.210 10.428 1.00 88.75 118 SER A C 1
ATOM 799 O O . SER A 1 118 ? -11.146 -8.265 10.895 1.00 88.75 118 SER A O 1
ATOM 801 N N . CYS A 1 119 ? -12.168 -6.279 11.183 1.00 89.56 119 CYS A N 1
ATOM 802 C CA . CYS A 1 119 ? -12.335 -6.432 12.627 1.00 89.56 119 CYS A CA 1
ATOM 803 C C . CYS A 1 119 ? -13.124 -7.704 12.972 1.00 89.56 119 CYS A C 1
ATOM 805 O O . CYS A 1 119 ? -14.096 -8.054 12.302 1.00 89.56 119 CYS A O 1
ATOM 807 N N . SER A 1 120 ? -12.711 -8.380 14.043 1.00 89.88 120 SER A N 1
ATOM 808 C CA . SER A 1 120 ? -13.409 -9.571 14.538 1.00 89.88 120 SER A CA 1
ATOM 809 C C . SER A 1 120 ? -14.803 -9.227 15.079 1.00 89.88 120 SER A C 1
ATOM 811 O O . SER A 1 120 ? -15.088 -8.075 15.400 1.00 89.88 120 SER A O 1
ATOM 813 N N . SER A 1 121 ? -15.664 -10.231 15.265 1.00 86.75 121 SER A N 1
ATOM 814 C CA . SER A 1 121 ? -17.027 -10.048 15.798 1.00 86.75 121 SER A CA 1
ATOM 815 C C . SER A 1 121 ? -17.071 -9.374 17.181 1.00 86.75 121 SER A C 1
ATOM 817 O O . SER A 1 121 ? -18.032 -8.665 17.485 1.00 86.75 121 SER A O 1
ATOM 819 N N . SER A 1 122 ? -16.027 -9.531 17.999 1.00 87.31 122 SER A N 1
ATOM 820 C CA . SER A 1 122 ? -15.865 -8.873 19.310 1.00 87.31 122 SER A CA 1
ATOM 821 C C . SER A 1 122 ? -15.276 -7.456 19.238 1.00 87.31 122 SER A C 1
ATOM 823 O O . SER A 1 122 ? -15.041 -6.823 20.267 1.00 87.31 122 SER A O 1
ATOM 825 N N . GLN A 1 123 ? -15.014 -6.942 18.037 1.00 91.38 123 GLN A N 1
ATOM 826 C CA . GLN A 1 123 ? -14.415 -5.631 17.807 1.00 91.38 123 GLN A CA 1
ATOM 827 C C . GLN A 1 123 ? -15.350 -4.724 17.006 1.00 91.38 123 GLN A C 1
ATOM 829 O O . GLN A 1 123 ? -16.291 -5.177 16.353 1.00 91.38 123 GLN A O 1
ATOM 834 N N . VAL A 1 124 ? -15.072 -3.425 17.059 1.00 90.69 124 VAL A N 1
ATOM 835 C CA . VAL A 1 124 ? -15.687 -2.417 16.189 1.00 90.69 124 VAL A CA 1
ATOM 836 C C . VAL A 1 124 ? -14.608 -1.687 15.407 1.00 90.69 124 VAL A C 1
ATOM 838 O O . VAL A 1 124 ? -13.523 -1.409 15.929 1.00 90.69 124 VAL A O 1
ATOM 841 N N . GLN A 1 125 ? -14.913 -1.394 14.146 1.00 92.56 125 GLN A N 1
ATOM 842 C CA . GLN A 1 125 ? -14.045 -0.620 13.272 1.00 92.56 125 GLN A CA 1
ATOM 843 C C . GLN A 1 125 ? -14.127 0.856 13.653 1.00 92.56 125 GLN A C 1
ATOM 845 O O . GLN A 1 125 ? -15.208 1.439 13.668 1.00 92.56 125 GLN A O 1
ATOM 850 N N . THR A 1 126 ? -12.981 1.457 13.953 1.00 92.44 126 THR A N 1
ATOM 851 C CA . THR A 1 126 ? -12.871 2.881 14.300 1.00 92.44 126 THR A CA 1
ATOM 852 C C . THR A 1 126 ? -12.334 3.719 13.149 1.00 92.44 126 THR A C 1
ATOM 854 O O . THR A 1 126 ? -12.494 4.934 13.152 1.00 92.44 126 THR A O 1
ATOM 857 N N . GLY A 1 127 ? -11.713 3.084 12.153 1.00 92.19 127 GLY A N 1
ATOM 858 C CA . GLY A 1 127 ? -11.185 3.768 10.983 1.00 92.19 127 GLY A CA 1
ATOM 859 C C . GLY A 1 127 ? -10.552 2.820 9.974 1.00 92.19 127 GLY A C 1
ATOM 860 O O . GLY A 1 127 ? -10.463 1.608 10.192 1.00 92.19 127 GLY A O 1
ATOM 861 N N . THR A 1 128 ? -10.105 3.398 8.863 1.00 92.94 128 THR A N 1
ATOM 862 C CA . THR A 1 128 ? -9.289 2.716 7.856 1.00 92.94 128 THR A CA 1
ATOM 863 C C . THR A 1 128 ? -8.056 3.548 7.548 1.00 92.94 128 THR A C 1
ATOM 865 O O . THR A 1 128 ? -8.074 4.773 7.658 1.00 92.94 128 THR A O 1
ATOM 868 N N . THR A 1 129 ? -6.976 2.875 7.184 1.00 92.06 129 THR A N 1
ATOM 869 C CA . THR A 1 129 ? -5.747 3.507 6.704 1.00 92.06 129 THR A CA 1
ATOM 870 C C . THR A 1 129 ? -5.176 2.687 5.556 1.00 92.06 129 THR A C 1
ATOM 872 O O . THR A 1 129 ? -5.620 1.566 5.314 1.00 92.06 129 THR A O 1
ATOM 875 N N . SER A 1 130 ? -4.224 3.236 4.810 1.00 92.31 130 SER A N 1
ATOM 876 C CA . SER A 1 130 ? -3.579 2.494 3.725 1.00 92.31 130 SER A CA 1
ATOM 877 C C . SER A 1 130 ? -2.389 1.695 4.241 1.00 92.31 130 SER A C 1
ATOM 879 O O . SER A 1 130 ? -1.725 2.121 5.190 1.00 92.31 130 SER A O 1
ATOM 881 N N . LYS A 1 131 ? -2.066 0.563 3.602 1.00 91.12 131 LYS A N 1
ATOM 882 C CA . LYS A 1 131 ? -0.746 -0.039 3.834 1.00 91.12 131 LYS A CA 1
ATOM 883 C C . LYS A 1 131 ? 0.308 0.880 3.245 1.00 91.12 131 LYS A C 1
ATOM 885 O O . LYS A 1 131 ? 0.106 1.456 2.174 1.00 91.12 131 LYS A O 1
ATOM 890 N N . VAL A 1 132 ? 1.438 0.977 3.924 1.00 89.81 132 VAL A N 1
ATOM 891 C CA . VAL A 1 132 ? 2.521 1.879 3.545 1.00 89.81 132 VAL A CA 1
ATOM 892 C C . VAL A 1 132 ? 3.763 1.049 3.249 1.00 89.81 132 VAL A C 1
ATOM 894 O O . VAL A 1 132 ? 4.067 0.077 3.944 1.00 89.81 132 VAL A O 1
ATOM 897 N N . CYS A 1 133 ? 4.454 1.400 2.171 1.00 87.56 133 CYS A N 1
ATOM 898 C CA . CYS A 1 133 ? 5.771 0.875 1.848 1.00 87.56 133 CYS A CA 1
ATOM 899 C C . CYS A 1 133 ? 6.844 1.765 2.489 1.00 87.56 133 CYS A C 1
ATOM 901 O O . CYS A 1 133 ? 6.626 2.956 2.696 1.00 87.56 133 CYS A O 1
ATOM 903 N N . SER A 1 134 ? 8.036 1.229 2.744 1.00 81.19 134 SER A N 1
ATOM 904 C CA . SER A 1 134 ? 9.167 1.994 3.292 1.00 81.19 134 SER A CA 1
ATOM 905 C C . SER A 1 134 ? 9.568 3.213 2.446 1.00 81.19 134 SER A C 1
ATOM 907 O O . SER A 1 134 ? 10.173 4.142 2.968 1.00 81.19 134 SER A O 1
ATOM 909 N N . CYS A 1 135 ? 9.195 3.251 1.163 1.00 78.19 135 CYS A N 1
ATOM 910 C CA . CYS A 1 135 ? 9.386 4.398 0.271 1.00 78.19 135 CYS A CA 1
ATOM 911 C C . CYS A 1 135 ? 8.262 5.454 0.329 1.00 78.19 135 CYS A C 1
ATOM 913 O O . CYS A 1 135 ? 8.275 6.397 -0.458 1.00 78.19 135 CYS A O 1
ATOM 915 N N . GLY A 1 136 ? 7.276 5.298 1.218 1.00 79.12 136 GLY A N 1
ATOM 916 C CA . GLY A 1 136 ? 6.144 6.219 1.383 1.00 79.12 136 GLY A CA 1
ATOM 917 C C . GLY A 1 136 ? 4.964 5.967 0.440 1.00 79.12 136 GLY A C 1
ATOM 918 O O . GLY A 1 136 ? 3.922 6.601 0.584 1.00 79.12 136 GLY A O 1
ATOM 919 N N . ALA A 1 137 ? 5.081 5.024 -0.500 1.00 81.81 137 ALA A N 1
ATOM 920 C CA . ALA A 1 137 ? 3.966 4.629 -1.357 1.00 81.81 137 ALA A CA 1
ATOM 921 C C . ALA A 1 137 ? 2.858 3.944 -0.539 1.00 81.81 137 ALA A C 1
ATOM 923 O O . ALA A 1 137 ? 3.143 3.079 0.293 1.00 81.81 137 ALA A O 1
ATOM 924 N N . ALA A 1 138 ? 1.601 4.290 -0.817 1.00 87.81 138 ALA A N 1
ATOM 925 C CA . ALA A 1 138 ? 0.427 3.735 -0.151 1.00 87.81 138 ALA A CA 1
ATOM 926 C C . ALA A 1 138 ? -0.392 2.856 -1.110 1.00 87.81 138 ALA A C 1
ATOM 928 O O . ALA A 1 138 ? -0.614 3.241 -2.258 1.00 87.81 138 ALA A O 1
ATOM 929 N N . SER A 1 139 ? -0.825 1.675 -0.662 1.00 85.50 139 SER A N 1
ATOM 930 C CA . SER A 1 139 ? -1.669 0.772 -1.461 1.00 85.50 139 SER A CA 1
ATOM 931 C C . SER A 1 139 ? -2.422 -0.232 -0.592 1.00 85.50 139 SER A C 1
ATOM 933 O O . SER A 1 139 ? -1.868 -0.783 0.353 1.00 85.50 139 SER A O 1
ATOM 935 N N . GLY A 1 140 ? -3.679 -0.519 -0.928 1.00 88.62 140 GLY A N 1
ATOM 936 C CA . GLY A 1 140 ? -4.532 -1.425 -0.157 1.00 88.62 140 GLY A CA 1
ATOM 937 C C . GLY A 1 140 ? -4.969 -0.850 1.193 1.00 88.62 140 GLY A C 1
ATOM 938 O O . GLY A 1 140 ? -4.504 0.201 1.626 1.00 88.62 140 GLY A O 1
ATOM 939 N N . THR A 1 141 ? -5.878 -1.555 1.864 1.00 92.06 141 THR A N 1
ATOM 940 C CA . THR A 1 141 ? -6.567 -1.058 3.063 1.00 92.06 141 THR A CA 1
ATOM 941 C C . THR A 1 141 ? -6.172 -1.850 4.307 1.00 92.06 141 THR A C 1
ATOM 943 O O . THR A 1 141 ? -6.022 -3.072 4.267 1.00 92.06 141 THR A O 1
ATOM 946 N N . CYS A 1 142 ? -6.025 -1.134 5.412 1.00 93.88 142 CYS A N 1
ATOM 947 C CA . CYS A 1 142 ? -5.891 -1.632 6.771 1.00 93.88 142 CYS A CA 1
ATOM 948 C C . CYS A 1 142 ? -7.044 -1.089 7.613 1.00 93.88 142 CYS A C 1
ATOM 950 O O . CYS A 1 142 ? -7.548 0.012 7.376 1.00 93.88 142 CYS A O 1
ATOM 952 N N . TYR A 1 143 ? -7.420 -1.846 8.630 1.00 93.88 143 TYR A N 1
ATOM 953 C CA . TYR A 1 143 ? -8.530 -1.554 9.518 1.00 93.88 143 TYR A CA 1
ATOM 954 C C . TYR A 1 143 ? -7.997 -1.266 10.912 1.00 93.88 143 TYR A C 1
ATOM 956 O O . TYR A 1 143 ? -7.192 -2.026 11.459 1.00 93.88 143 TYR A O 1
ATOM 964 N N . THR A 1 144 ? -8.463 -0.171 11.497 1.00 93.50 144 THR A N 1
ATOM 965 C CA . THR A 1 144 ? -8.216 0.135 12.903 1.00 93.50 144 THR A CA 1
ATOM 966 C C . THR A 1 144 ? -9.411 -0.364 13.694 1.00 93.50 144 THR A C 1
ATOM 968 O O . THR A 1 144 ? -10.554 0.008 13.415 1.00 93.50 144 THR A O 1
ATOM 971 N N . CYS A 1 145 ? -9.152 -1.243 14.657 1.00 93.31 145 CYS A N 1
ATOM 972 C CA . CYS A 1 145 ? -10.187 -1.912 15.430 1.00 93.31 145 CYS A CA 1
ATOM 973 C C . CYS A 1 145 ? -9.958 -1.661 16.914 1.00 93.31 145 CYS A C 1
ATOM 975 O O . CYS A 1 145 ? -8.822 -1.704 17.387 1.00 93.31 145 CYS A O 1
ATOM 977 N N . ARG A 1 146 ? -11.044 -1.473 17.660 1.00 92.00 146 ARG A N 1
ATOM 978 C CA . ARG A 1 146 ? -11.020 -1.514 19.127 1.00 92.00 146 ARG A CA 1
ATOM 979 C C . ARG A 1 146 ? -11.921 -2.629 19.633 1.00 92.00 146 ARG A C 1
ATOM 981 O O . ARG A 1 146 ? -12.844 -3.051 18.935 1.00 92.00 146 ARG A O 1
ATOM 988 N N . ALA A 1 147 ? -11.671 -3.087 20.854 1.00 90.62 147 ALA A N 1
ATOM 989 C CA . ALA A 1 147 ? -12.590 -3.986 21.537 1.00 90.62 147 ALA A CA 1
ATOM 990 C C . ALA A 1 147 ? -13.953 -3.304 21.744 1.00 90.62 147 ALA A C 1
ATOM 992 O O . ALA A 1 147 ? -14.021 -2.095 22.012 1.00 90.62 147 ALA A O 1
ATOM 993 N N . LYS A 1 148 ? -15.032 -4.080 21.603 1.00 91.75 148 LYS A N 1
ATOM 994 C CA . LYS A 1 148 ? -16.371 -3.650 22.017 1.00 91.75 148 LYS A CA 1
ATOM 995 C C . LYS A 1 148 ? -16.395 -3.397 23.521 1.00 91.75 148 LYS A C 1
ATOM 997 O O . LYS A 1 148 ? -15.700 -4.073 24.274 1.00 91.75 148 LYS A O 1
ATOM 1002 N N . THR A 1 149 ? -17.208 -2.445 23.949 1.00 92.25 149 THR A N 1
ATOM 1003 C CA . THR A 1 149 ? -17.494 -2.167 25.359 1.00 92.25 149 THR A CA 1
ATOM 1004 C C . THR A 1 149 ? -18.968 -2.433 25.650 1.00 92.25 149 THR A C 1
ATOM 1006 O O . THR A 1 149 ? -19.790 -2.492 24.737 1.00 92.25 149 THR A O 1
ATOM 1009 N N . CYS A 1 150 ? -19.331 -2.573 26.928 1.00 90.31 150 CYS A N 1
ATOM 1010 C CA . CYS A 1 150 ? -20.733 -2.705 27.339 1.00 90.31 150 CYS A CA 1
ATOM 1011 C C . CYS A 1 150 ? -21.603 -1.558 26.801 1.00 90.31 150 CYS A C 1
ATOM 1013 O O . CYS A 1 150 ? -22.727 -1.786 26.358 1.00 90.31 150 CYS A O 1
ATOM 1015 N N . SER A 1 151 ? -21.044 -0.348 26.749 1.00 91.12 151 SER A N 1
ATOM 1016 C CA . SER A 1 151 ? -21.724 0.846 26.251 1.00 91.12 151 SER A CA 1
ATOM 1017 C C . SER A 1 151 ? -22.063 0.769 24.761 1.00 91.12 151 SER A C 1
ATOM 1019 O O . SER A 1 151 ? -23.098 1.292 24.364 1.00 91.12 151 SER A O 1
ATOM 1021 N N . ASP A 1 152 ? -21.269 0.059 23.947 1.00 90.50 152 ASP A N 1
ATOM 1022 C CA . ASP A 1 152 ? -21.588 -0.175 22.526 1.00 90.50 152 ASP A CA 1
ATOM 1023 C C . ASP A 1 152 ? -22.868 -1.010 22.347 1.00 90.50 152 ASP A C 1
ATOM 1025 O O . ASP A 1 152 ? -23.487 -0.975 21.287 1.00 90.50 152 ASP A O 1
ATOM 1029 N N . GLY A 1 153 ? -23.244 -1.789 23.366 1.00 87.06 153 GLY A N 1
ATOM 1030 C CA . GLY A 1 153 ? -24.495 -2.548 23.422 1.00 87.06 153 GLY A CA 1
ATOM 1031 C C . GLY A 1 153 ? -25.611 -1.860 24.215 1.00 87.06 153 GLY A C 1
ATOM 1032 O O . GLY A 1 153 ? -26.661 -2.466 24.402 1.00 87.06 153 GLY A O 1
ATOM 1033 N N . GLY A 1 154 ? -25.399 -0.632 24.706 1.00 89.19 154 GLY A N 1
ATOM 1034 C CA . GLY A 1 154 ? -26.356 0.070 25.572 1.00 89.19 154 GLY A CA 1
ATOM 1035 C C . GLY A 1 154 ? -26.370 -0.407 27.032 1.00 89.19 154 GLY A C 1
ATOM 1036 O O . GLY A 1 154 ? -27.322 -0.130 27.756 1.00 89.19 154 GLY A O 1
ATOM 1037 N N . TYR A 1 155 ? -25.331 -1.118 27.474 1.00 91.31 155 TYR A N 1
ATOM 1038 C CA . TYR A 1 155 ? -25.196 -1.649 28.833 1.00 91.31 155 TYR A CA 1
ATOM 1039 C C . TYR A 1 155 ? -24.146 -0.882 29.645 1.00 91.31 155 TYR A C 1
ATOM 1041 O O . TYR A 1 155 ? -23.301 -0.168 29.095 1.00 91.31 155 TYR A O 1
ATOM 1049 N N . VAL A 1 156 ? -24.133 -1.095 30.962 1.00 90.31 156 VAL A N 1
ATOM 1050 C CA . VAL A 1 156 ? -23.086 -0.570 31.853 1.00 90.31 156 VAL A CA 1
ATOM 1051 C C . VAL A 1 156 ? -22.112 -1.671 32.269 1.00 90.31 156 VAL A C 1
ATOM 1053 O O . VAL A 1 156 ? -22.482 -2.840 32.373 1.00 90.31 156 VAL A O 1
ATOM 1056 N N . SER A 1 157 ? -20.848 -1.311 32.500 1.00 90.81 157 SER A N 1
ATOM 1057 C CA . SER A 1 157 ? -19.823 -2.241 33.005 1.00 90.81 157 SER A CA 1
ATOM 1058 C C . SER A 1 157 ? -20.024 -2.594 34.479 1.00 90.81 157 SER A C 1
ATOM 1060 O O . SER A 1 157 ? -19.583 -3.645 34.931 1.00 90.81 157 SER A O 1
ATOM 1062 N N . SER A 1 158 ? -20.691 -1.719 35.229 1.00 89.81 158 SER A N 1
ATOM 1063 C CA . SER A 1 158 ? -21.041 -1.904 36.633 1.00 89.81 158 SER A CA 1
ATOM 1064 C C . SER A 1 158 ? -22.254 -1.045 36.978 1.00 89.81 158 SER A C 1
ATOM 1066 O O . SER A 1 158 ? -22.455 0.022 36.395 1.00 89.81 158 SER A O 1
ATOM 1068 N N . CYS A 1 159 ? -23.065 -1.507 37.928 1.00 82.38 159 CYS A N 1
ATOM 1069 C CA . CYS A 1 159 ? -24.145 -0.691 38.468 1.00 82.38 159 CYS A CA 1
ATOM 1070 C C . CYS A 1 159 ? -23.605 0.356 39.464 1.00 82.38 159 CYS A C 1
ATOM 1072 O O . CYS A 1 159 ? -22.587 0.107 40.117 1.00 82.38 159 CYS A O 1
ATOM 1074 N N . PRO A 1 160 ? -24.267 1.522 39.591 1.00 81.06 160 PRO A N 1
ATOM 1075 C CA . PRO A 1 160 ? -23.957 2.520 40.615 1.00 81.06 160 PRO A CA 1
ATOM 1076 C C . PRO A 1 160 ? -24.020 1.957 42.043 1.00 81.06 160 PRO A C 1
ATOM 1078 O O . PRO A 1 160 ? -24.664 0.937 42.295 1.00 81.06 160 PRO A O 1
ATOM 1081 N N . SER A 1 161 ? -23.375 2.646 42.991 1.00 77.25 161 SER A N 1
ATOM 1082 C CA . SER A 1 161 ? -23.324 2.224 44.398 1.00 77.25 161 SER A CA 1
ATOM 1083 C C . SER A 1 161 ? -24.725 1.985 44.975 1.00 77.25 161 SER A C 1
ATOM 1085 O O . SER A 1 161 ? -25.636 2.787 44.769 1.00 77.25 161 SER A O 1
ATOM 1087 N N . GLY A 1 162 ? -24.898 0.867 45.684 1.00 67.44 162 GLY A N 1
ATOM 1088 C CA . GLY A 1 162 ? -26.177 0.463 46.275 1.00 67.44 162 GLY A CA 1
ATOM 1089 C C . GLY A 1 162 ? -27.178 -0.161 45.296 1.00 67.44 162 GLY A C 1
ATOM 1090 O O . GLY A 1 162 ? -28.309 -0.429 45.696 1.00 67.44 162 GLY A O 1
ATOM 1091 N N . GLN A 1 163 ? -26.797 -0.412 44.038 1.00 74.62 163 GLN A N 1
ATOM 1092 C CA . GLN A 1 163 ? -27.664 -1.026 43.030 1.00 74.62 163 GLN A CA 1
ATOM 1093 C C . GLN A 1 163 ? -27.143 -2.381 42.543 1.00 74.62 163 GLN A C 1
ATOM 1095 O O . GLN A 1 163 ? -25.938 -2.592 42.419 1.00 74.62 163 GLN A O 1
ATOM 1100 N N . THR A 1 164 ? -28.060 -3.277 42.177 1.00 75.69 164 THR A N 1
ATOM 1101 C CA . THR A 1 164 ? -27.765 -4.439 41.331 1.00 75.69 164 THR A CA 1
ATOM 1102 C C . THR A 1 164 ? -28.600 -4.420 40.070 1.00 75.69 164 THR A C 1
ATOM 1104 O O . THR A 1 164 ? -29.708 -3.892 40.022 1.00 75.69 164 THR A O 1
ATOM 1107 N N . GLY A 1 165 ? -28.025 -4.981 39.016 1.00 82.44 165 GLY A N 1
ATOM 1108 C CA . GLY A 1 165 ? -28.657 -5.111 37.716 1.00 82.44 165 GLY A CA 1
ATOM 1109 C C . GLY A 1 165 ? -28.687 -6.563 37.278 1.00 82.44 165 GLY A C 1
ATOM 1110 O O . GLY A 1 165 ? -28.085 -7.443 37.893 1.00 82.44 165 GLY A O 1
ATOM 1111 N N . THR A 1 166 ? -29.381 -6.806 36.177 1.00 85.31 166 THR A N 1
ATOM 1112 C CA . THR A 1 166 ? -29.368 -8.105 35.506 1.00 85.31 166 THR A CA 1
ATOM 1113 C C . THR A 1 166 ? -28.076 -8.238 34.709 1.00 85.31 166 THR A C 1
ATOM 1115 O O . THR A 1 166 ? -27.732 -7.332 33.947 1.00 85.31 166 THR A O 1
ATOM 1118 N N . THR A 1 167 ? -27.363 -9.350 34.881 1.00 89.88 167 THR A N 1
ATOM 1119 C CA . THR A 1 167 ? -26.155 -9.659 34.111 1.00 89.88 167 THR A CA 1
ATOM 1120 C C . THR A 1 167 ? -26.510 -9.989 32.663 1.00 89.88 167 THR A C 1
ATOM 1122 O O . THR A 1 167 ? -27.442 -10.741 32.382 1.00 89.88 167 THR A O 1
ATOM 1125 N N . VAL A 1 168 ? -25.748 -9.430 31.728 1.00 91.25 168 VAL A N 1
ATOM 1126 C CA . VAL A 1 168 ? -25.886 -9.648 30.286 1.00 91.25 168 VAL A CA 1
ATOM 1127 C C . VAL A 1 168 ? -24.506 -9.915 29.705 1.00 91.25 168 VAL A C 1
ATOM 1129 O O . VAL A 1 168 ? -23.586 -9.119 29.880 1.00 91.25 168 VAL A O 1
ATOM 1132 N N . SER A 1 169 ? -24.350 -11.026 28.990 1.00 91.44 169 SER A N 1
ATOM 1133 C CA . SER A 1 169 ? -23.119 -11.315 28.254 1.00 91.44 169 SER A CA 1
ATOM 1134 C C . SER A 1 169 ? -23.132 -10.599 26.906 1.00 91.44 169 SER A C 1
ATOM 1136 O O . SER A 1 169 ? -23.955 -10.908 26.046 1.00 91.44 169 SER A O 1
ATOM 1138 N N . TYR A 1 170 ? -22.207 -9.661 26.700 1.00 89.06 170 TYR A N 1
ATOM 1139 C CA . TYR A 1 170 ? -22.084 -8.919 25.444 1.00 89.06 170 TYR A CA 1
ATOM 1140 C C . TYR A 1 170 ? -20.630 -8.869 24.977 1.00 89.06 170 TYR A C 1
ATOM 1142 O O . TYR A 1 170 ? -19.750 -8.432 25.710 1.00 89.06 170 TYR A O 1
ATOM 1150 N N . ALA A 1 171 ? -20.368 -9.330 23.749 1.00 85.88 171 ALA A N 1
ATOM 1151 C CA . ALA A 1 171 ? -19.028 -9.373 23.150 1.00 85.88 171 ALA A CA 1
ATOM 1152 C C . ALA A 1 171 ? -17.951 -10.068 24.022 1.00 85.88 171 ALA A C 1
ATOM 1154 O O . ALA A 1 171 ? -16.780 -9.702 23.974 1.00 85.88 171 ALA A O 1
ATOM 1155 N N . GLY A 1 172 ? -18.348 -11.074 24.814 1.00 85.62 172 GLY A N 1
ATOM 1156 C CA . GLY A 1 172 ? -17.466 -11.787 25.751 1.00 85.62 172 GLY A CA 1
ATOM 1157 C C . GLY A 1 172 ? -17.243 -11.078 27.093 1.00 85.62 172 GLY A C 1
ATOM 1158 O O . GLY A 1 172 ? -16.484 -11.577 27.918 1.00 85.62 172 GLY A O 1
ATOM 1159 N N . LEU A 1 173 ? -17.900 -9.939 27.325 1.00 88.75 173 LEU A N 1
ATOM 1160 C CA . LEU A 1 173 ? -17.868 -9.179 28.574 1.00 88.75 173 LEU A CA 1
ATOM 1161 C C . LEU A 1 173 ? -19.122 -9.465 29.407 1.00 88.75 173 LEU A C 1
ATOM 1163 O O . LEU A 1 173 ? -20.202 -9.697 28.858 1.00 88.75 173 LEU A O 1
ATOM 1167 N N . THR A 1 174 ? -18.991 -9.384 30.730 1.00 91.62 174 THR A N 1
ATOM 1168 C CA . THR A 1 174 ? -20.133 -9.356 31.654 1.00 91.62 174 THR A CA 1
ATOM 1169 C C . THR A 1 174 ? -20.566 -7.909 31.853 1.00 91.62 174 THR A C 1
ATOM 1171 O O . THR A 1 174 ? -19.866 -7.128 32.494 1.00 91.62 174 THR A O 1
ATOM 1174 N N . CYS A 1 175 ? -21.713 -7.555 31.289 1.00 93.06 175 CYS A N 1
ATOM 1175 C CA . CYS A 1 175 ? -22.326 -6.237 31.384 1.00 93.06 175 CYS A CA 1
ATOM 1176 C C . CYS A 1 175 ? -23.591 -6.295 32.248 1.00 93.06 175 CYS A C 1
ATOM 1178 O O . CYS A 1 175 ? -24.074 -7.378 32.582 1.00 93.06 175 CYS A O 1
ATOM 1180 N N . TYR A 1 176 ? -24.149 -5.136 32.590 1.00 88.94 176 TYR A N 1
ATOM 1181 C CA . TYR A 1 176 ? -25.359 -5.035 33.401 1.00 88.94 176 TYR A CA 1
ATOM 1182 C C . TYR A 1 176 ? -26.405 -4.141 32.736 1.00 88.94 176 TYR A C 1
ATOM 1184 O O . TYR A 1 176 ? -26.081 -3.143 32.087 1.00 88.94 176 TYR A O 1
ATOM 1192 N N . THR A 1 177 ? -27.670 -4.503 32.928 1.00 90.56 177 THR A N 1
ATOM 1193 C CA . THR A 1 177 ? -28.842 -3.697 32.565 1.00 90.56 177 THR A CA 1
ATOM 1194 C C . THR A 1 177 ? -29.810 -3.610 33.742 1.00 90.56 177 THR A C 1
ATOM 1196 O O . THR A 1 177 ? -29.713 -4.399 34.684 1.00 90.56 177 THR A O 1
ATOM 1199 N N . ASN A 1 178 ? -30.759 -2.673 33.692 1.00 83.75 178 ASN A N 1
ATOM 1200 C CA . ASN A 1 178 ? -31.794 -2.497 34.715 1.00 83.75 178 ASN A CA 1
ATOM 1201 C C . ASN A 1 178 ? -31.224 -2.394 36.140 1.00 83.75 178 ASN A C 1
ATOM 1203 O O . ASN A 1 178 ? -31.716 -3.061 37.049 1.00 83.75 178 ASN A O 1
ATOM 1207 N N . CYS A 1 179 ? -30.173 -1.592 36.333 1.00 79.81 179 CYS A N 1
ATOM 1208 C CA . CYS A 1 179 ? -29.626 -1.345 37.663 1.00 79.81 179 CYS A CA 1
ATOM 1209 C C . CYS A 1 179 ? -30.701 -0.711 38.558 1.00 79.81 179 CYS A C 1
ATOM 1211 O O . CYS A 1 179 ? -31.260 0.337 38.230 1.00 79.81 179 CYS A O 1
ATOM 1213 N N . LYS A 1 180 ? -31.018 -1.382 39.665 1.00 72.25 180 LYS A N 1
ATOM 1214 C CA . LYS A 1 180 ? -32.012 -0.972 40.662 1.00 72.25 180 LYS A CA 1
ATOM 1215 C C . LYS A 1 180 ? -31.400 -1.075 42.048 1.00 72.25 180 LYS A C 1
ATOM 1217 O O . LYS A 1 180 ? -30.530 -1.911 42.273 1.00 72.25 180 LYS A O 1
ATOM 1222 N N . ALA A 1 181 ? -31.851 -0.235 42.977 1.00 66.25 181 ALA A N 1
ATOM 1223 C CA . ALA A 1 181 ? -31.388 -0.291 44.358 1.00 66.25 181 ALA A CA 1
ATOM 1224 C C . ALA A 1 181 ? -31.577 -1.702 44.938 1.00 66.25 181 ALA A C 1
ATOM 1226 O O . ALA A 1 181 ? -32.645 -2.302 44.803 1.00 66.25 181 ALA A O 1
ATOM 1227 N N . GLN A 1 182 ? -30.532 -2.236 45.569 1.00 52.03 182 GLN A N 1
ATOM 1228 C CA . GLN A 1 182 ? -30.644 -3.452 46.362 1.00 52.03 182 GLN A CA 1
ATOM 1229 C C . GLN A 1 182 ? -31.395 -3.101 47.639 1.00 52.03 182 GLN A C 1
ATOM 1231 O O . GLN A 1 182 ? -30.810 -2.593 48.594 1.00 52.03 182 GLN A O 1
ATOM 1236 N N . CYS A 1 183 ? -32.692 -3.380 47.679 1.00 45.88 183 CYS A N 1
ATOM 1237 C CA . CYS A 1 183 ? -33.391 -3.463 48.950 1.00 45.88 183 CYS A CA 1
ATOM 1238 C C . CYS A 1 183 ? -32.847 -4.696 49.669 1.00 45.88 183 CYS A C 1
ATOM 1240 O O . CYS A 1 183 ? -33.201 -5.822 49.329 1.00 45.88 183 CYS A O 1
ATOM 1242 N N . VAL A 1 184 ? -31.935 -4.494 50.619 1.00 42.97 184 VAL A N 1
ATOM 1243 C CA . VAL A 1 184 ? -31.581 -5.545 51.571 1.00 42.97 184 VAL A CA 1
ATOM 1244 C C . VAL A 1 184 ? -32.831 -5.735 52.426 1.00 42.97 184 VAL A C 1
ATOM 1246 O O . VAL A 1 184 ? -33.213 -4.783 53.114 1.00 42.97 184 VAL A O 1
ATOM 1249 N N . PRO A 1 185 ? -33.509 -6.897 52.395 1.00 39.53 185 PRO A N 1
ATOM 1250 C CA . PRO A 1 185 ? -34.540 -7.160 53.381 1.00 39.53 185 PRO A CA 1
ATOM 1251 C C . PRO A 1 185 ? -33.819 -7.099 54.723 1.00 39.53 185 PRO A C 1
ATOM 1253 O O . PRO A 1 185 ? -32.936 -7.926 54.974 1.00 39.53 185 PRO A O 1
ATOM 1256 N N . LYS A 1 186 ? -34.119 -6.099 55.564 1.00 35.81 186 LYS A N 1
ATOM 1257 C CA . LYS A 1 186 ? -33.659 -6.135 56.953 1.00 35.81 186 LYS A CA 1
ATOM 1258 C C . LYS A 1 186 ? -34.175 -7.462 57.493 1.00 35.81 186 LYS A C 1
ATOM 1260 O O . LYS A 1 186 ? -35.373 -7.734 57.445 1.00 35.81 186 LYS A O 1
ATOM 1265 N N . THR A 1 187 ? -33.235 -8.334 57.837 1.00 36.31 187 THR A N 1
ATOM 1266 C CA . THR A 1 187 ? -33.463 -9.714 58.252 1.00 36.31 187 THR A CA 1
ATOM 1267 C C . THR A 1 187 ? -34.683 -9.797 59.152 1.00 36.31 187 THR A C 1
ATOM 1269 O O . THR A 1 187 ? -34.803 -9.004 60.087 1.00 36.31 187 THR A O 1
ATOM 1272 N N . LYS A 1 188 ? -35.561 -10.774 58.878 1.00 34.03 188 LYS A N 1
ATOM 1273 C CA . LYS A 1 188 ? -36.565 -11.259 59.832 1.00 34.03 188 LYS A CA 1
ATOM 1274 C C . LYS A 1 188 ? -35.965 -11.177 61.235 1.00 34.03 188 LYS A C 1
ATOM 1276 O O . LYS A 1 188 ? -34.893 -11.743 61.442 1.00 34.03 188 LYS A O 1
ATOM 1281 N N . CYS A 1 189 ? -36.619 -10.488 62.171 1.00 29.75 189 CYS A N 1
ATOM 1282 C CA . CYS A 1 189 ? -36.257 -10.604 63.579 1.00 29.75 189 CYS A CA 1
ATOM 1283 C C . CYS A 1 189 ? -36.156 -12.103 63.896 1.00 29.75 189 CYS A C 1
ATOM 1285 O O . CYS A 1 189 ? -37.135 -12.831 63.728 1.00 29.75 189 CYS A O 1
ATOM 1287 N N . SER A 1 190 ? -34.967 -12.578 64.277 1.00 31.06 190 SER A N 1
ATOM 1288 C CA . SER A 1 190 ? -34.673 -14.011 64.439 1.00 31.06 190 SER A CA 1
ATOM 1289 C C . SER A 1 190 ? -35.417 -14.673 65.600 1.00 31.06 190 SER A C 1
ATOM 1291 O O . SER A 1 190 ? -35.187 -15.841 65.882 1.00 31.06 190 SER A O 1
ATOM 1293 N N . GLN A 1 191 ? -36.331 -13.965 66.254 1.00 31.95 191 GLN A N 1
ATOM 1294 C CA . GLN A 1 191 ? -37.195 -14.489 67.292 1.00 31.95 191 GLN A CA 1
ATOM 1295 C C . GLN A 1 191 ? -38.497 -13.685 67.305 1.00 31.95 191 GLN A C 1
ATOM 1297 O O . GLN A 1 191 ? -38.489 -12.481 67.555 1.00 31.95 191 GLN A O 1
ATOM 1302 N N . SER A 1 192 ? -39.629 -14.359 67.092 1.00 37.09 192 SER A N 1
ATOM 1303 C CA . SER A 1 192 ? -40.887 -13.933 67.700 1.00 37.09 192 SER A CA 1
ATOM 1304 C C . SER A 1 192 ? -40.781 -14.253 69.191 1.00 37.09 192 SER A C 1
ATOM 1306 O O . SER A 1 192 ? -41.158 -15.338 69.633 1.00 37.09 192 SER A O 1
ATOM 1308 N N . VAL A 1 193 ? -40.165 -13.361 69.959 1.00 31.11 193 VAL A N 1
ATOM 1309 C CA . VAL A 1 193 ? -40.287 -13.402 71.415 1.00 31.11 193 VAL A CA 1
ATOM 1310 C C . VAL A 1 193 ? -41.376 -12.415 71.794 1.00 31.11 193 VAL A C 1
ATOM 1312 O O . VAL A 1 193 ? -41.167 -11.205 71.770 1.00 31.11 193 VAL A O 1
ATOM 1315 N N . ASP A 1 194 ? -42.550 -12.946 72.131 1.00 34.50 194 ASP A N 1
ATOM 1316 C CA . ASP A 1 194 ? -43.562 -12.220 72.893 1.00 34.50 194 ASP A CA 1
ATOM 1317 C C . ASP A 1 194 ? -42.993 -11.945 74.290 1.00 34.50 194 ASP A C 1
ATOM 1319 O O . ASP A 1 194 ? -43.265 -12.655 75.258 1.00 34.50 194 ASP A O 1
ATOM 1323 N N . TYR A 1 195 ? -42.133 -10.935 74.405 1.00 30.69 195 TYR A N 1
ATOM 1324 C CA . TYR A 1 195 ? -41.758 -10.413 75.708 1.00 30.69 195 TYR A CA 1
ATOM 1325 C C . TYR A 1 195 ? -42.868 -9.467 76.150 1.00 30.69 195 TYR A C 1
ATOM 1327 O O . TYR A 1 195 ? -42.997 -8.348 75.654 1.00 30.69 195 TYR A O 1
ATOM 1335 N N . PHE A 1 196 ? -43.680 -9.933 77.094 1.00 34.44 196 PHE A N 1
ATOM 1336 C CA . PHE A 1 196 ? -44.652 -9.112 77.807 1.00 34.44 196 PHE A CA 1
ATOM 1337 C C . PHE A 1 196 ? -43.893 -8.138 78.727 1.00 34.44 196 PHE A C 1
ATOM 1339 O O . PHE A 1 196 ? -43.801 -8.324 79.937 1.00 34.44 196 PHE A O 1
ATOM 1346 N N . VAL A 1 197 ? -43.292 -7.100 78.143 1.00 30.45 197 VAL A N 1
ATOM 1347 C CA . VAL A 1 197 ? -42.871 -5.899 78.871 1.00 30.45 197 VAL A CA 1
ATOM 1348 C C . VAL A 1 197 ? -43.965 -4.856 78.618 1.00 30.45 197 VAL A C 1
ATOM 1350 O O . VAL A 1 197 ? -44.303 -4.648 77.453 1.00 30.45 197 VAL A O 1
ATOM 1353 N N . PRO A 1 198 ? -44.545 -4.194 79.639 1.00 34.94 198 PRO A N 1
ATOM 1354 C CA . PRO A 1 198 ? -45.787 -3.412 79.508 1.00 34.94 198 PRO A CA 1
ATOM 1355 C C . PRO A 1 198 ? -45.729 -2.159 78.604 1.00 34.94 198 PRO A C 1
ATOM 1357 O O . PRO A 1 198 ? -46.602 -1.297 78.700 1.00 34.94 198 PRO A O 1
ATOM 1360 N N . GLN A 1 199 ? -44.704 -2.000 77.763 1.00 33.38 199 GLN A N 1
ATOM 1361 C CA . GLN A 1 199 ? -44.388 -0.743 77.086 1.00 33.38 199 GLN A CA 1
ATOM 1362 C C . GLN A 1 199 ? -44.188 -0.824 75.567 1.00 33.38 199 GLN A C 1
ATOM 1364 O O . GLN A 1 199 ? -44.032 0.233 74.963 1.00 33.38 199 GLN A O 1
ATOM 1369 N N . PHE A 1 200 ? -44.256 -1.998 74.923 1.00 31.58 200 PHE A N 1
ATOM 1370 C CA . PHE A 1 200 ? -44.053 -2.090 73.469 1.00 31.58 200 PHE A CA 1
ATOM 1371 C C . PHE A 1 200 ? -45.008 -3.091 72.809 1.00 31.58 200 PHE A C 1
ATOM 1373 O O . PHE A 1 200 ? -45.185 -4.204 73.295 1.00 31.58 200 PHE A O 1
ATOM 1380 N N . ARG A 1 201 ? -45.612 -2.702 71.680 1.00 33.88 201 ARG A N 1
ATOM 1381 C CA . ARG A 1 201 ? -46.344 -3.602 70.776 1.00 33.88 201 ARG A CA 1
ATOM 1382 C C . ARG A 1 201 ? -45.760 -3.419 69.373 1.00 33.88 201 ARG A C 1
ATOM 1384 O O . ARG A 1 201 ? -45.670 -2.289 68.904 1.00 33.88 201 ARG A O 1
ATOM 1391 N N . VAL A 1 202 ? -45.349 -4.510 68.727 1.00 34.34 202 VAL A N 1
ATOM 1392 C CA . VAL A 1 202 ? -44.706 -4.502 67.400 1.00 34.34 202 VAL A CA 1
ATOM 1393 C C . VAL A 1 202 ? -45.696 -5.030 66.356 1.00 34.34 202 VAL A C 1
ATOM 1395 O O . VAL A 1 202 ? -46.309 -6.073 66.572 1.00 34.34 202 VAL A O 1
ATOM 1398 N N . HIS A 1 203 ? -45.860 -4.326 65.233 1.00 35.38 203 HIS A N 1
ATOM 1399 C CA . HIS A 1 203 ? -46.640 -4.777 64.072 1.00 35.38 203 HIS A CA 1
ATOM 1400 C C . HIS A 1 203 ? -45.718 -4.911 62.854 1.00 35.38 203 HIS A C 1
ATOM 1402 O O . HIS A 1 203 ? -44.976 -3.986 62.534 1.00 35.38 203 HIS A O 1
ATOM 1408 N N . CYS A 1 204 ? -45.785 -6.050 62.163 1.00 32.38 204 CYS A N 1
ATOM 1409 C CA . CYS A 1 204 ? -45.024 -6.317 60.941 1.00 32.38 204 CYS A CA 1
ATOM 1410 C C . CYS A 1 204 ? -45.978 -6.367 59.739 1.00 32.38 204 CYS A C 1
ATOM 1412 O O . CYS A 1 204 ? -46.922 -7.157 59.742 1.00 32.38 204 CYS A O 1
ATOM 1414 N N . TYR A 1 205 ? -45.718 -5.573 58.698 1.00 35.44 205 TYR A N 1
ATOM 1415 C CA . TYR A 1 205 ? -46.441 -5.656 57.423 1.00 35.44 205 TYR A CA 1
ATOM 1416 C C . TYR A 1 205 ? -45.748 -6.618 56.444 1.00 35.44 205 TYR A C 1
ATOM 1418 O O . TYR A 1 205 ? -44.537 -6.830 56.516 1.00 35.44 205 TYR A O 1
ATOM 1426 N N . LYS A 1 206 ? -46.526 -7.205 55.523 1.00 32.22 206 LYS A N 1
ATOM 1427 C CA . LYS A 1 206 ? -46.026 -7.984 54.377 1.0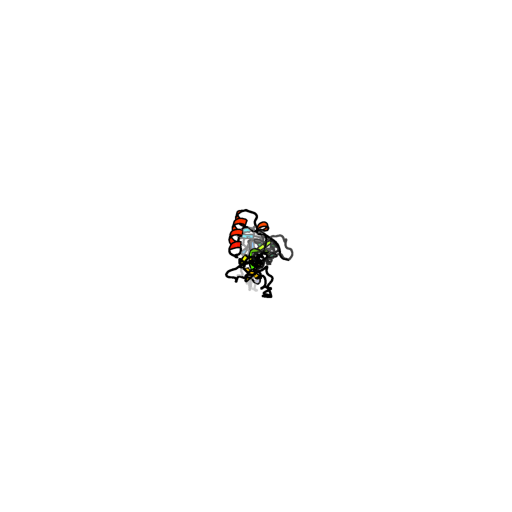0 32.22 206 LYS A CA 1
ATOM 1428 C C . LYS A 1 206 ? -45.880 -7.085 53.151 1.00 32.22 206 LYS A C 1
ATOM 1430 O O . LYS A 1 206 ? -46.751 -6.266 52.886 1.00 32.22 206 LYS A O 1
ATOM 1435 N N . GLU A 1 207 ? -44.802 -7.289 52.401 1.00 37.00 207 GLU A N 1
ATOM 1436 C CA . GLU A 1 207 ? -44.497 -6.552 51.174 1.00 37.00 207 GLU A CA 1
ATOM 1437 C C . GLU A 1 207 ? -45.438 -6.951 50.029 1.00 37.00 207 GLU A C 1
ATOM 1439 O O . GLU A 1 207 ? -45.388 -8.075 49.528 1.00 37.00 207 GLU A O 1
ATOM 1444 N N . SER A 1 208 ? -46.256 -6.006 49.575 1.00 39.41 208 SER A N 1
ATOM 1445 C CA . SER A 1 208 ? -46.671 -5.925 48.177 1.00 39.41 208 SER A CA 1
ATOM 1446 C C . SER A 1 208 ? -46.022 -4.672 47.584 1.00 39.41 208 SER A C 1
ATOM 1448 O O . SER A 1 208 ? -46.313 -3.564 48.024 1.00 39.41 208 SER A O 1
ATOM 1450 N N . ASP A 1 209 ? -45.121 -4.890 46.624 1.00 36.66 209 ASP A N 1
ATOM 1451 C CA . ASP A 1 209 ? -44.565 -3.904 45.684 1.00 36.66 209 ASP A CA 1
ATOM 1452 C C . ASP A 1 209 ? -43.524 -2.883 46.174 1.00 36.66 209 ASP A C 1
ATOM 1454 O O . ASP A 1 209 ? -43.538 -1.723 45.778 1.00 36.66 209 ASP A O 1
ATOM 1458 N N . GLY A 1 210 ? -42.499 -3.379 46.874 1.00 41.41 210 GLY A N 1
ATOM 1459 C CA . GLY A 1 210 ? -41.163 -2.773 46.836 1.00 41.41 210 GLY A CA 1
ATOM 1460 C C . GLY A 1 210 ? -40.948 -1.598 47.792 1.00 41.41 210 GLY A C 1
ATOM 1461 O O . GLY A 1 210 ? -41.637 -0.586 47.748 1.00 41.41 210 GLY A O 1
ATOM 1462 N N . CYS A 1 211 ? -39.904 -1.741 48.611 1.00 37.53 211 CYS A N 1
ATOM 1463 C CA . CYS A 1 211 ? -39.460 -0.820 49.661 1.00 37.53 211 CYS A CA 1
ATOM 1464 C C . CYS A 1 211 ? -40.397 -0.762 50.881 1.00 37.53 211 CYS A C 1
ATOM 1466 O O . CYS A 1 211 ? -41.057 0.242 51.141 1.00 37.53 211 CYS A O 1
ATOM 1468 N N . GLY A 1 212 ? -40.399 -1.846 51.669 1.00 36.94 212 GLY A N 1
ATOM 1469 C CA . GLY A 1 212 ? -40.931 -1.858 53.033 1.00 36.94 212 GLY A CA 1
ATOM 1470 C C . GLY A 1 212 ? -40.311 -0.751 53.897 1.00 36.94 212 GLY A C 1
ATOM 1471 O O . GLY A 1 212 ? -39.096 -0.553 53.899 1.00 36.94 212 GLY A O 1
ATOM 1472 N N . GLY A 1 213 ? -41.184 -0.002 54.572 1.00 35.22 213 GLY A N 1
ATOM 1473 C CA . GLY A 1 213 ? -40.890 1.268 55.231 1.00 35.22 213 GLY A CA 1
ATOM 1474 C C . GLY A 1 213 ? -39.971 1.223 56.455 1.00 35.22 213 GLY A C 1
ATOM 1475 O O . GLY A 1 213 ? -39.457 0.188 56.879 1.00 35.22 213 GLY A O 1
ATOM 1476 N N . TYR A 1 214 ? -39.775 2.410 57.028 1.00 34.91 214 TYR A N 1
ATOM 1477 C CA . TYR A 1 214 ? -39.040 2.623 58.270 1.00 34.91 214 TYR A CA 1
ATOM 1478 C C . TYR A 1 214 ? -39.737 1.921 59.445 1.00 34.91 214 TYR A C 1
ATOM 1480 O O . TYR A 1 214 ? -40.953 2.003 59.606 1.00 34.91 214 TYR A O 1
ATOM 1488 N N . LEU A 1 215 ? -38.951 1.242 60.285 1.00 34.72 215 LEU A N 1
ATOM 1489 C CA . LEU A 1 215 ? -39.399 0.772 61.594 1.00 34.72 215 LEU A CA 1
ATOM 1490 C C . LEU A 1 215 ? -39.282 1.953 62.566 1.00 34.72 215 LEU A C 1
ATOM 1492 O O . LEU A 1 215 ? -38.188 2.257 63.037 1.00 34.72 215 LEU A O 1
ATOM 1496 N N . THR A 1 216 ? -40.393 2.638 62.834 1.00 36.47 216 THR A N 1
ATOM 1497 C CA . THR A 1 216 ? -40.449 3.700 63.846 1.00 36.47 216 THR A CA 1
ATOM 1498 C C . THR A 1 216 ? -40.836 3.077 65.186 1.00 36.47 216 THR A C 1
ATOM 1500 O O . THR A 1 216 ? -41.956 2.599 65.366 1.00 36.47 216 THR A O 1
ATOM 1503 N N . CYS A 1 217 ? -39.893 3.031 66.127 1.00 33.16 217 CYS A N 1
ATOM 1504 C CA . CYS A 1 217 ? -40.126 2.547 67.487 1.00 33.16 217 CYS A CA 1
ATOM 1505 C C . CYS A 1 217 ? -40.648 3.695 68.362 1.00 33.16 217 CYS A C 1
ATOM 1507 O O . CYS A 1 217 ? -39.953 4.689 68.544 1.00 33.16 217 CYS A O 1
ATOM 1509 N N . TYR A 1 218 ? -41.835 3.550 68.952 1.00 34.81 218 TYR A N 1
ATOM 1510 C CA . TYR A 1 218 ? -42.372 4.540 69.890 1.00 34.81 218 TYR A CA 1
ATOM 1511 C C . TYR A 1 218 ? -42.039 4.169 71.339 1.00 34.81 218 TYR A C 1
ATOM 1513 O O . TYR A 1 218 ? -42.280 3.041 71.777 1.00 34.81 218 TYR A O 1
ATOM 1521 N N . ARG A 1 219 ? -41.536 5.141 72.109 1.00 34.84 219 ARG A N 1
ATOM 1522 C CA . ARG A 1 219 ? -41.463 5.072 73.574 1.00 34.84 219 ARG A CA 1
ATOM 1523 C C . ARG A 1 219 ? -42.768 5.630 74.137 1.00 34.84 219 ARG A C 1
ATOM 1525 O O . ARG A 1 219 ? -43.149 6.753 73.817 1.00 34.84 219 ARG A O 1
ATOM 1532 N N . LYS A 1 220 ? -43.472 4.872 74.981 1.00 37.31 220 LYS A N 1
ATOM 1533 C CA . LYS A 1 220 ? -44.706 5.355 75.615 1.00 37.31 220 LYS A CA 1
ATOM 1534 C C . LYS A 1 220 ? -44.379 6.363 76.723 1.00 37.31 220 LYS A C 1
ATOM 1536 O O . LYS A 1 220 ? -44.219 5.965 77.874 1.00 37.31 220 LYS A O 1
ATOM 1541 N N . LYS A 1 221 ? -44.255 7.633 76.328 1.00 43.25 221 LYS A N 1
ATOM 1542 C CA . LYS A 1 221 ? -44.534 8.890 77.053 1.00 43.25 221 LYS A CA 1
ATOM 1543 C C . LYS A 1 221 ? -43.582 9.978 76.558 1.00 43.25 221 LYS A C 1
ATOM 1545 O O . LYS A 1 221 ? -42.494 10.092 77.108 1.00 43.25 221 LYS A O 1
ATOM 1550 N N . SER A 1 222 ? -44.041 10.768 75.591 1.00 43.06 222 SER A N 1
ATOM 1551 C CA . SER A 1 222 ? -43.793 12.216 75.526 1.00 43.06 222 SER A CA 1
ATOM 1552 C C . SER A 1 222 ? -44.370 12.797 74.229 1.00 43.06 222 SER A C 1
ATOM 1554 O O . SER A 1 222 ? -43.650 13.094 73.281 1.00 43.06 222 SER A O 1
ATOM 1556 N N . CYS A 1 223 ? -45.692 13.014 74.183 1.00 38.69 223 CYS A N 1
ATOM 1557 C CA . CYS A 1 223 ? -46.279 13.876 73.144 1.00 38.69 223 CYS A CA 1
ATOM 1558 C C . CYS A 1 223 ? -45.637 15.281 73.152 1.00 38.69 223 CYS A C 1
ATOM 1560 O O . CYS A 1 223 ? -45.561 15.922 72.113 1.00 38.69 223 CYS A O 1
ATOM 1562 N N . GLU A 1 224 ? -45.106 15.724 74.298 1.00 40.72 224 GLU A N 1
ATOM 1563 C CA . GLU A 1 224 ? -44.389 16.998 74.448 1.00 40.72 224 GLU A CA 1
ATOM 1564 C C . GLU A 1 224 ? -42.978 17.015 73.828 1.00 40.72 224 GLU A C 1
ATOM 1566 O O . GLU A 1 224 ? -42.501 18.090 73.485 1.00 40.72 224 GLU A O 1
ATOM 1571 N N . GLU A 1 225 ? -42.303 15.870 73.642 1.00 40.66 225 GLU A N 1
ATOM 1572 C CA . GLU A 1 225 ? -40.935 15.843 73.074 1.00 40.66 225 GLU A CA 1
ATOM 1573 C C . GLU A 1 225 ? -40.918 15.545 71.565 1.00 40.66 225 GLU A C 1
ATOM 1575 O O . GLU A 1 225 ? -39.924 15.825 70.897 1.00 40.66 225 GLU A O 1
ATOM 1580 N N . ALA A 1 226 ? -42.005 14.991 71.011 1.00 40.62 226 ALA A N 1
ATOM 1581 C CA . ALA A 1 226 ? -42.080 14.566 69.607 1.00 40.62 226 ALA A CA 1
ATOM 1582 C C . ALA A 1 226 ? -42.765 15.577 68.662 1.00 40.62 226 ALA A C 1
ATOM 1584 O O . ALA A 1 226 ? -42.634 15.464 67.442 1.00 40.62 226 ALA A O 1
ATOM 1585 N N . CYS A 1 227 ? -43.493 16.557 69.203 1.00 41.22 227 CYS A N 1
ATOM 1586 C CA . CYS A 1 227 ? -44.305 17.503 68.440 1.00 41.22 227 CYS A CA 1
ATOM 1587 C C . CYS A 1 227 ? -43.780 18.939 68.589 1.00 41.22 227 CYS A C 1
ATOM 1589 O O . CYS A 1 227 ? -43.810 19.508 69.675 1.00 41.22 227 CYS A O 1
ATOM 1591 N N . LEU A 1 228 ? -43.341 19.559 67.489 1.00 43.38 228 LEU A N 1
ATOM 1592 C CA . LEU A 1 228 ? -42.804 20.931 67.488 1.00 43.38 228 LEU A CA 1
ATOM 1593 C C . LEU A 1 228 ? -43.862 22.036 67.274 1.00 43.38 228 LEU A C 1
ATOM 1595 O O . LEU A 1 228 ? -43.517 23.215 67.313 1.00 43.38 228 LEU A O 1
ATOM 1599 N N . ASN A 1 229 ? -45.135 21.699 67.033 1.00 41.91 229 ASN A N 1
ATOM 1600 C CA . ASN A 1 229 ? -46.206 22.681 66.827 1.00 41.91 229 ASN A CA 1
ATOM 1601 C C . ASN A 1 229 ? -47.542 22.256 67.472 1.00 41.91 229 ASN A C 1
ATOM 1603 O O . ASN A 1 229 ? -47.764 21.081 67.766 1.00 41.91 229 ASN A O 1
ATOM 1607 N N . GLN A 1 230 ? -48.430 23.234 67.695 1.00 50.41 230 GLN A N 1
ATOM 1608 C CA . GLN A 1 230 ? -49.672 23.044 68.456 1.00 50.41 230 GLN A CA 1
ATOM 1609 C C . GLN A 1 230 ? -50.670 22.099 67.760 1.00 50.41 230 GLN A C 1
ATOM 1611 O O . GLN A 1 230 ? -51.353 21.336 68.433 1.00 50.41 230 GLN A O 1
ATOM 1616 N N . GLU A 1 231 ? -50.697 22.067 66.424 1.00 47.41 231 GLU A N 1
ATOM 1617 C CA . GLU A 1 231 ? -51.576 21.163 65.663 1.00 47.41 231 GLU A CA 1
ATOM 1618 C C . GLU A 1 231 ? -51.195 19.678 65.823 1.00 47.41 231 GLU A C 1
ATOM 1620 O O . GLU A 1 231 ? -52.079 18.826 65.890 1.00 47.41 231 GLU A O 1
ATOM 1625 N N . CYS A 1 232 ? -49.899 19.355 65.946 1.00 46.72 232 CYS A N 1
ATOM 1626 C CA . CYS A 1 232 ? -49.411 17.998 66.247 1.00 46.72 232 CYS A CA 1
ATOM 1627 C C . CYS A 1 232 ? -49.884 17.511 67.615 1.00 46.72 232 CYS A C 1
ATOM 1629 O O . CYS A 1 232 ? -50.314 16.368 67.784 1.00 46.72 232 CYS A O 1
ATOM 1631 N N . ILE A 1 233 ? -49.787 18.411 68.595 1.00 51.53 233 ILE A N 1
ATOM 1632 C CA . ILE A 1 233 ? -50.096 18.137 69.995 1.00 51.53 233 ILE A CA 1
ATOM 1633 C C . ILE A 1 233 ? -51.596 17.873 70.136 1.00 51.53 233 ILE A C 1
ATOM 1635 O O . ILE A 1 233 ? -51.987 16.848 70.701 1.00 51.53 233 ILE A O 1
ATOM 1639 N N . ASP A 1 234 ? -52.428 18.736 69.550 1.00 50.62 234 ASP A N 1
ATOM 1640 C CA . ASP A 1 234 ? -53.885 18.602 69.593 1.00 50.62 234 ASP A CA 1
ATOM 1641 C C . ASP A 1 234 ? -54.360 17.330 68.860 1.00 50.62 234 ASP A C 1
ATOM 1643 O O . ASP A 1 234 ? -55.258 16.633 69.343 1.00 50.62 234 ASP A O 1
ATOM 1647 N N . TYR A 1 235 ? -53.713 16.961 67.744 1.00 47.28 235 TYR A N 1
ATOM 1648 C CA . TYR A 1 235 ? -54.002 15.719 67.019 1.00 47.28 235 TYR A CA 1
ATOM 1649 C C . TYR A 1 235 ? -53.656 14.470 67.847 1.00 47.28 235 TYR A C 1
ATOM 1651 O O . TYR A 1 235 ? -54.465 13.547 67.922 1.00 47.28 235 TYR A O 1
ATOM 1659 N N . CYS A 1 236 ? -52.511 14.427 68.535 1.00 48.75 236 CYS A N 1
ATOM 1660 C CA . CYS A 1 236 ? -52.153 13.257 69.344 1.00 48.75 236 CYS A CA 1
ATOM 1661 C C . CYS A 1 236 ? -52.988 13.096 70.625 1.00 48.75 236 CYS A C 1
ATOM 1663 O O . CYS A 1 236 ? -53.298 11.959 70.991 1.00 48.75 236 CYS A O 1
ATOM 1665 N N . TYR A 1 237 ? -53.417 14.185 71.272 1.00 50.88 237 TYR A N 1
ATOM 1666 C CA . TYR A 1 237 ? -54.289 14.098 72.454 1.00 50.88 237 TYR A CA 1
ATOM 1667 C C . TYR A 1 237 ? -55.690 13.550 72.135 1.00 50.88 237 TYR A C 1
ATOM 1669 O O . TYR A 1 237 ? -56.272 12.827 72.946 1.00 50.88 237 TYR A O 1
ATOM 1677 N N . LEU A 1 238 ? -56.219 13.830 70.940 1.00 45.31 238 LEU A N 1
ATOM 1678 C CA . LEU A 1 238 ? -57.495 13.276 70.476 1.00 45.31 238 LEU A CA 1
ATOM 1679 C C . LEU A 1 238 ? -57.454 11.741 70.360 1.00 45.31 238 LEU A C 1
ATOM 1681 O O . LEU A 1 238 ? -58.404 11.073 70.772 1.00 45.31 238 LEU A O 1
ATOM 1685 N N . TYR A 1 239 ? -56.347 11.168 69.879 1.00 43.41 239 TYR A N 1
ATOM 1686 C CA . TYR A 1 239 ? -56.221 9.720 69.650 1.00 43.41 239 TYR A CA 1
ATOM 1687 C C . TYR A 1 239 ? -55.754 8.917 70.877 1.00 43.41 239 TYR A C 1
ATOM 1689 O O . TYR A 1 239 ? -56.104 7.740 70.993 1.00 43.41 239 TYR A O 1
ATOM 1697 N N . GLU A 1 240 ? -55.076 9.539 71.853 1.00 42.84 240 GLU A N 1
ATOM 1698 C CA . GLU A 1 240 ? -54.748 8.886 73.137 1.00 42.84 240 GLU A CA 1
ATOM 1699 C C . GLU A 1 240 ? -56.006 8.443 73.910 1.00 42.84 240 GLU A C 1
ATOM 1701 O O . GLU A 1 240 ? -55.992 7.410 74.583 1.00 42.84 240 GLU A O 1
ATOM 1706 N N . SER A 1 241 ? -57.116 9.178 73.767 1.00 40.78 241 SER A N 1
ATOM 1707 C CA . SER A 1 241 ? -58.403 8.852 74.400 1.00 40.78 241 SER A CA 1
ATOM 1708 C C . SER A 1 241 ? -59.141 7.665 73.755 1.00 40.78 241 SER A C 1
ATOM 1710 O O . SER A 1 241 ? -59.976 7.036 74.406 1.00 40.78 241 SER A O 1
ATOM 1712 N N . ALA A 1 242 ? -58.791 7.312 72.512 1.00 39.09 242 ALA A N 1
ATOM 1713 C CA . ALA A 1 242 ? -59.345 6.175 71.775 1.00 39.09 242 ALA A CA 1
ATOM 1714 C C . ALA A 1 242 ? -58.497 4.893 71.907 1.00 39.09 242 ALA A C 1
ATOM 1716 O O . ALA A 1 242 ? -58.935 3.819 71.501 1.00 39.09 242 ALA A O 1
ATOM 1717 N N . GLY A 1 243 ? -57.299 4.981 72.502 1.00 40.50 243 GLY A N 1
ATOM 1718 C CA . GLY A 1 243 ? -56.367 3.854 72.611 1.00 40.50 243 GLY A CA 1
ATOM 1719 C C . GLY A 1 243 ? -55.614 3.522 71.316 1.00 40.50 243 GLY A C 1
ATOM 1720 O O . GLY A 1 243 ? -54.949 2.486 71.266 1.00 40.50 243 GLY A O 1
ATOM 1721 N N . ASP A 1 244 ? -55.677 4.400 70.311 1.00 39.00 244 ASP A N 1
ATOM 1722 C CA . ASP A 1 244 ? -55.049 4.225 68.999 1.00 39.00 244 ASP A CA 1
ATOM 1723 C C . ASP A 1 244 ? -53.790 5.098 68.826 1.00 39.00 244 ASP A C 1
ATOM 1725 O O . ASP A 1 244 ? -53.604 6.122 69.482 1.00 39.00 244 ASP A O 1
ATOM 1729 N N . GLN A 1 245 ? -52.878 4.656 67.952 1.00 42.97 245 GLN A N 1
ATOM 1730 C CA . GLN A 1 245 ? -51.579 5.299 67.712 1.00 42.97 245 GLN A CA 1
ATOM 1731 C C . GLN A 1 245 ? -51.715 6.557 66.834 1.00 42.97 245 GLN A C 1
ATOM 1733 O O . GLN A 1 245 ? -52.302 6.508 65.756 1.00 42.97 245 GLN A O 1
ATOM 1738 N N . CYS A 1 246 ? -51.103 7.666 67.261 1.00 37.12 246 CYS A N 1
ATOM 1739 C CA . CYS A 1 246 ? -51.046 8.928 66.519 1.00 37.12 246 CYS A CA 1
ATOM 1740 C C . CYS A 1 246 ? -50.037 8.837 65.354 1.00 37.12 246 CYS A C 1
ATOM 1742 O O . CYS A 1 246 ? -48.850 8.603 65.579 1.00 37.12 246 CYS A O 1
ATOM 1744 N N . TRP A 1 247 ? -50.494 9.021 64.110 1.00 42.38 247 TRP A N 1
ATOM 1745 C CA . TRP A 1 247 ? -49.636 9.094 62.919 1.00 42.38 247 TRP A CA 1
ATOM 1746 C C . TRP A 1 247 ? -49.613 10.526 62.387 1.00 42.38 247 TRP A C 1
ATOM 1748 O O . TRP A 1 247 ? -50.611 10.996 61.839 1.00 42.38 247 TRP A O 1
ATOM 1758 N N . TRP A 1 248 ? -48.473 11.208 62.531 1.00 35.81 248 TRP A N 1
ATOM 1759 C CA . TRP A 1 248 ? -48.264 12.544 61.977 1.00 35.81 248 TRP A CA 1
ATOM 1760 C C . TRP A 1 248 ? -47.012 12.584 61.105 1.00 35.81 248 TRP A C 1
ATOM 1762 O O . TRP A 1 248 ? -45.937 12.144 61.503 1.00 35.81 248 TRP A O 1
ATOM 1772 N N . SER A 1 249 ? -47.156 13.101 59.888 1.00 36.28 249 SER A N 1
ATOM 1773 C CA . SER A 1 249 ? -46.135 13.053 58.833 1.00 36.28 249 SER A CA 1
ATOM 1774 C C . SER A 1 249 ? -44.982 14.054 59.012 1.00 36.28 249 SER A C 1
ATOM 1776 O O . SER A 1 249 ? -44.172 14.200 58.104 1.00 36.28 249 SER A O 1
ATOM 1778 N N . GLY A 1 250 ? -44.924 14.767 60.143 1.00 35.28 250 GLY A N 1
ATOM 1779 C CA . GLY A 1 250 ? -43.954 15.838 60.411 1.00 35.28 250 GLY A CA 1
ATOM 1780 C C . GLY A 1 250 ? -42.842 15.499 61.410 1.00 35.28 250 GLY A C 1
ATOM 1781 O O . GLY A 1 250 ? -42.044 16.378 61.723 1.00 35.28 250 GLY A O 1
ATOM 1782 N N . CYS A 1 251 ? -42.782 14.276 61.944 1.00 36.72 251 CYS A N 1
ATOM 1783 C CA . CYS A 1 251 ? -41.748 13.896 62.908 1.00 36.72 251 CYS A CA 1
ATOM 1784 C C . CYS A 1 251 ? -40.459 13.484 62.181 1.00 36.72 251 CYS A C 1
ATOM 1786 O O . CYS A 1 251 ? -40.353 12.366 61.677 1.00 36.72 251 CYS A O 1
ATOM 1788 N N . ASP A 1 252 ? -39.484 14.389 62.135 1.00 29.23 252 ASP A N 1
ATOM 1789 C CA . ASP A 1 252 ? -38.137 14.117 61.636 1.00 29.23 252 ASP A CA 1
ATOM 1790 C C . ASP A 1 252 ? -37.260 13.681 62.820 1.00 29.23 252 ASP A C 1
ATOM 1792 O O . ASP A 1 252 ? -36.901 14.491 63.674 1.00 29.23 252 ASP A O 1
ATOM 1796 N N . TYR A 1 253 ? -36.973 12.384 62.926 1.00 34.75 253 TYR A N 1
ATOM 1797 C CA . TYR A 1 253 ? -35.916 11.894 63.809 1.00 34.75 253 TYR A CA 1
ATOM 1798 C C . TYR A 1 253 ? -35.048 10.906 63.041 1.00 34.75 253 TYR A C 1
ATOM 1800 O O . TYR A 1 253 ? -35.387 9.737 62.842 1.00 34.75 253 TYR A O 1
ATOM 1808 N N . THR A 1 254 ? -33.898 11.403 62.600 1.00 32.69 254 THR A N 1
ATOM 1809 C CA . THR A 1 254 ? -32.773 10.588 62.166 1.00 32.69 254 THR A CA 1
ATOM 1810 C C . THR A 1 254 ? -31.996 10.153 63.399 1.00 32.69 254 THR A C 1
ATOM 1812 O O . THR A 1 254 ? -31.175 10.918 63.896 1.00 32.69 254 THR A O 1
ATOM 1815 N N . ASP A 1 255 ? -32.209 8.927 63.870 1.00 28.19 255 ASP A N 1
ATOM 1816 C CA . ASP A 1 255 ? -31.197 8.266 64.689 1.00 28.19 255 ASP A CA 1
ATOM 1817 C C . ASP A 1 255 ? -30.839 6.898 64.113 1.00 28.19 255 ASP A C 1
ATOM 1819 O O . ASP A 1 255 ? -31.666 6.016 63.872 1.00 28.19 255 ASP A O 1
ATOM 1823 N N . ILE A 1 256 ? -29.548 6.792 63.822 1.00 27.06 256 ILE A N 1
ATOM 1824 C CA . ILE A 1 256 ? -28.857 5.658 63.233 1.00 27.06 256 ILE A CA 1
ATOM 1825 C C . ILE A 1 256 ? -28.724 4.597 64.330 1.00 27.06 256 ILE A C 1
ATOM 1827 O O . ILE A 1 256 ? -28.018 4.803 65.313 1.00 27.06 256 ILE A O 1
ATOM 1831 N N . CYS A 1 257 ? -29.381 3.446 64.176 1.00 24.53 257 CYS A N 1
ATOM 1832 C CA . CYS A 1 257 ? -29.061 2.279 64.996 1.00 24.53 257 CYS A CA 1
ATOM 1833 C C . CYS A 1 257 ? -27.772 1.633 64.460 1.00 24.53 257 CYS A C 1
ATOM 1835 O O . CYS A 1 257 ? -27.768 1.170 63.317 1.00 24.53 257 CYS A O 1
ATOM 1837 N N . ASN A 1 258 ? -26.709 1.644 65.279 1.00 27.59 258 ASN A N 1
ATOM 1838 C CA . ASN A 1 258 ? -25.493 0.831 65.101 1.00 27.59 258 ASN A CA 1
ATOM 1839 C C . ASN A 1 258 ? -25.816 -0.661 64.958 1.00 27.59 258 ASN A C 1
ATOM 1841 O O . ASN A 1 258 ? -26.748 -1.125 65.656 1.00 27.59 258 ASN A O 1
#

pLDDT: mean 70.79, std 22.56, range [24.53, 93.88]

Sequence (258 aa):
SCDCGCSSTNSCGKCTSCKSCPPSDPCSGVSCGANAYCSGGSCYCNSGYHKSGSACVKDEVHTHSYSCPSGYSSSNSWGSSAQTASKTCSCGAASGTCYKAPAHTHSYSCPSGSQSSSCSSSQVQTGTTSKVCSCGAASGTCYTCRAKTCSDGGYVSSCPSGQTGTTVSYAGLTCYTNCKAQCVPKTKCSQSVDYFVPQFRVHCYKESDGCGGYLTCYRKKSCEEACLNQECIDYCYLYESAGDQCWWSGCDYTDICN